Protein AF-A0A7V5P0X2-F1 (afdb_monomer_lite)

Sequence (307 aa):
MPCLRCHPSRQVEGKILKKKPETLKLEPEKLMELHYLAGVFDEYIKEEREKFKKIRAKLKRVFLKKAKCGQKVLFFPRDNIPDSCEILGSEVWRLKVGNGPLNPQHLTLFGGGEIVGAIPQGLPSFSKPLMDLQLAQKLLSAALIISLLGYMEAISIAKALAARTGQKLDANQELIGQGLANIAGSFFQSYPVSGSFSRSAVNYQAGAVSALSSVFTGLCVVATLLYFTPFLYYLPQAVLAAVVMNAVLGLLHVKEVARILKVFFPDGVICIITFLVTLYTAPHLDKGIILGVLLSIAVFFYHKMRP

pLDDT: mean 82.11, std 15.56, range [28.91, 96.25]

Secondary structure (DSSP, 8-state):
---TT----------------------HHHHHHHHHHHHHHHHHHHHHHHHHHHHHHHHHT-EEEEEEETTEEEEEETT---TTSEE--SPPEEE---SSPP-TT---EEESS-B--PPPPSPPPP------HHHHHHHHHHHHHHHHHHHHHHHHHHHHHHHHH-----HHHHHHHHHHHHHHHHTTTPPP----HHHHHHHHHTT--STHHHHHHHHHHHHIIIIIGGGGTT-BHHHHHHHHHHHHHTT--HHHHHHHHHH-HHHHHHHHHHHHHHHHTTT-HHHHHHHHHHHHHHHHHHHHH--

InterPro domains:
  IPR001902 SLC26A/SulP transporter [PTHR11814] (113-307)
  IPR011547 SLC26A/SulP transporter domain [PF00916] (114-274)

Radius of gyration: 28.0 Å; chains: 1; bounding box: 64×66×81 Å

Organism: NCBI:txid501497

Structure (mmCIF, N/CA/C/O backbone):
data_AF-A0A7V5P0X2-F1
#
_entry.id   AF-A0A7V5P0X2-F1
#
loop_
_atom_site.group_PDB
_atom_site.id
_atom_site.type_symbol
_atom_site.label_atom_id
_atom_site.label_alt_id
_atom_site.label_comp_id
_atom_site.label_asym_id
_atom_site.label_entity_id
_atom_site.label_seq_id
_atom_site.pdbx_PDB_ins_code
_atom_site.Cartn_x
_atom_site.Cartn_y
_atom_site.Cartn_z
_atom_site.occupancy
_atom_site.B_iso_or_equiv
_atom_site.auth_seq_id
_atom_site.auth_comp_id
_atom_site.auth_asym_id
_atom_site.auth_atom_id
_atom_site.pdbx_PDB_model_num
ATOM 1 N N . MET A 1 1 ? 18.163 -27.882 -34.506 1.00 38.25 1 MET A N 1
ATOM 2 C CA . MET A 1 1 ? 19.232 -27.167 -33.774 1.00 38.25 1 MET A CA 1
ATOM 3 C C . MET A 1 1 ? 18.866 -27.138 -32.293 1.00 38.25 1 MET A C 1
ATOM 5 O O . MET A 1 1 ? 17.908 -26.455 -31.952 1.00 38.25 1 MET A O 1
ATOM 9 N N . PRO A 1 2 ? 19.516 -27.950 -31.442 1.00 33.22 2 PRO A N 1
ATOM 10 C CA . PRO A 1 2 ? 19.158 -28.093 -30.034 1.00 33.22 2 PRO A CA 1
ATOM 11 C C . PRO A 1 2 ? 19.873 -27.072 -29.133 1.00 33.22 2 PRO A C 1
ATOM 13 O O . PRO A 1 2 ? 20.980 -26.616 -29.414 1.00 33.22 2 PRO A O 1
ATOM 16 N N . CYS A 1 3 ? 19.196 -26.721 -28.041 1.00 31.31 3 CYS A N 1
ATOM 17 C CA . CYS A 1 3 ? 19.574 -25.716 -27.054 1.00 31.31 3 CYS A CA 1
ATOM 18 C C . CYS A 1 3 ? 20.744 -26.201 -26.170 1.00 31.31 3 CYS A C 1
ATOM 20 O O . CYS A 1 3 ? 20.556 -26.960 -25.220 1.00 31.31 3 CYS A O 1
ATOM 22 N N . LEU A 1 4 ? 21.970 -25.759 -26.464 1.00 41.59 4 LEU A N 1
ATOM 23 C CA . LEU A 1 4 ? 23.149 -25.955 -25.609 1.00 41.59 4 LEU A CA 1
ATOM 24 C C . LEU A 1 4 ? 23.146 -24.940 -24.451 1.00 41.59 4 LEU A C 1
ATOM 26 O O . LEU A 1 4 ? 23.859 -23.943 -24.516 1.00 41.59 4 LEU A O 1
ATOM 30 N N . ARG A 1 5 ? 22.313 -25.178 -23.421 1.00 39.78 5 ARG A N 1
ATOM 31 C CA . ARG A 1 5 ? 22.494 -24.751 -22.002 1.00 39.78 5 ARG A CA 1
ATOM 32 C C . ARG A 1 5 ? 21.289 -25.074 -21.099 1.00 39.78 5 ARG A C 1
ATOM 34 O O . ARG A 1 5 ? 20.982 -24.338 -20.167 1.00 39.78 5 ARG A O 1
ATOM 41 N N . CYS A 1 6 ? 20.640 -26.216 -21.308 1.00 33.91 6 CYS A N 1
ATOM 42 C CA . CYS A 1 6 ? 19.828 -26.821 -20.254 1.00 33.91 6 CYS A CA 1
ATOM 43 C C . CYS A 1 6 ? 20.757 -27.622 -19.334 1.00 33.91 6 CYS A C 1
ATOM 45 O O . CYS A 1 6 ? 21.223 -28.697 -19.704 1.00 33.91 6 CYS A O 1
ATOM 47 N N . HIS A 1 7 ? 21.058 -27.094 -18.147 1.00 31.27 7 HIS A N 1
ATOM 48 C CA . HIS A 1 7 ? 21.602 -27.916 -17.067 1.00 31.27 7 HIS A CA 1
ATOM 49 C C . HIS A 1 7 ? 20.489 -28.884 -16.625 1.00 31.27 7 HIS A C 1
ATOM 51 O O . HIS A 1 7 ? 19.411 -28.411 -16.262 1.00 31.27 7 HIS A O 1
ATOM 57 N N . PRO A 1 8 ? 20.693 -30.212 -16.662 1.00 35.06 8 PRO A N 1
ATOM 58 C CA . PRO A 1 8 ? 19.678 -31.153 -16.222 1.00 35.06 8 PRO A CA 1
ATOM 59 C C . PRO A 1 8 ? 19.603 -31.099 -14.695 1.00 35.06 8 PRO A C 1
ATOM 61 O O . PRO A 1 8 ? 20.557 -31.453 -13.997 1.00 35.06 8 PRO A O 1
ATOM 64 N N . SER A 1 9 ? 18.470 -30.646 -14.163 1.00 33.38 9 SER A N 1
ATOM 65 C CA . SER A 1 9 ? 18.092 -30.881 -12.775 1.00 33.38 9 SER A CA 1
ATOM 66 C C . SER A 1 9 ? 17.976 -32.389 -12.575 1.00 33.38 9 SER A C 1
ATOM 68 O O . SER A 1 9 ? 16.995 -33.021 -12.955 1.00 33.38 9 SER A O 1
ATOM 70 N N . ARG A 1 10 ? 19.033 -32.979 -12.018 1.00 29.83 10 ARG A N 1
ATOM 71 C CA . ARG A 1 10 ? 19.093 -34.380 -11.611 1.00 29.83 10 ARG A CA 1
ATOM 72 C C . ARG A 1 10 ? 18.027 -34.589 -10.526 1.00 29.83 10 ARG A C 1
ATOM 74 O O . ARG A 1 10 ? 18.261 -34.266 -9.366 1.00 29.83 10 ARG A O 1
ATOM 81 N N . GLN A 1 11 ? 16.846 -35.082 -10.901 1.00 33.00 11 GLN A N 1
ATOM 82 C CA . GLN A 1 11 ? 15.912 -35.679 -9.949 1.00 33.00 11 GLN A CA 1
ATOM 83 C C . GLN A 1 11 ? 16.562 -36.963 -9.438 1.00 33.00 11 GLN A C 1
ATOM 85 O O . GLN A 1 11 ? 16.564 -37.992 -10.105 1.00 33.00 11 GLN A O 1
ATOM 90 N N . VAL A 1 12 ? 17.195 -36.876 -8.273 1.00 32.22 12 VAL A N 1
ATOM 91 C CA . VAL A 1 12 ? 17.583 -38.057 -7.512 1.00 32.22 12 VAL A CA 1
ATOM 92 C C . VAL A 1 12 ? 16.350 -38.445 -6.702 1.00 32.22 12 VAL A C 1
ATOM 94 O O . VAL A 1 12 ? 16.032 -37.789 -5.712 1.00 32.22 12 VAL A O 1
ATOM 97 N N . GLU A 1 13 ? 15.630 -39.480 -7.138 1.00 33.62 13 GLU A N 1
ATOM 98 C CA . GLU A 1 13 ? 14.632 -40.171 -6.315 1.00 33.62 13 GLU A CA 1
ATOM 99 C C . GLU A 1 13 ? 15.346 -40.872 -5.149 1.00 33.62 13 GLU A C 1
ATOM 101 O O . GLU A 1 13 ? 15.644 -42.065 -5.165 1.00 33.62 13 GLU A O 1
ATOM 106 N N . GLY A 1 14 ? 15.684 -40.099 -4.121 1.00 30.59 14 GLY A N 1
ATOM 107 C CA . GLY A 1 14 ? 16.133 -40.624 -2.843 1.00 30.59 14 GLY A CA 1
ATOM 108 C C . GLY A 1 14 ? 14.917 -41.015 -2.016 1.00 30.59 14 GLY A C 1
ATOM 109 O O . GLY A 1 14 ? 14.193 -40.144 -1.538 1.00 30.59 14 GLY A O 1
ATOM 110 N N . LYS A 1 15 ? 14.693 -42.322 -1.830 1.00 28.91 15 LYS A N 1
ATOM 111 C CA . LYS A 1 15 ? 13.779 -42.866 -0.813 1.00 28.91 15 LYS A CA 1
ATOM 112 C C . LYS A 1 15 ? 13.963 -42.094 0.498 1.00 28.91 15 LYS A C 1
ATOM 114 O O . LYS A 1 15 ? 15.024 -42.176 1.115 1.00 28.91 15 LYS A O 1
ATOM 119 N N . ILE A 1 16 ? 12.925 -41.382 0.940 1.00 33.31 16 ILE A N 1
ATOM 120 C CA . ILE A 1 16 ? 12.879 -40.780 2.275 1.00 33.31 16 ILE A CA 1
ATOM 121 C C . ILE A 1 16 ? 12.835 -41.939 3.272 1.00 33.31 16 ILE A C 1
ATOM 123 O O . ILE A 1 16 ? 11.777 -42.497 3.568 1.00 33.31 16 ILE A O 1
ATOM 127 N N . LEU A 1 17 ? 14.005 -42.346 3.763 1.00 31.28 17 LEU A N 1
ATOM 128 C CA . LEU A 1 17 ? 14.111 -43.189 4.941 1.00 31.28 17 LEU A CA 1
ATOM 129 C C . LEU A 1 17 ? 13.460 -42.416 6.091 1.00 31.28 17 LEU A C 1
ATOM 131 O O . LEU A 1 17 ? 14.023 -41.447 6.596 1.00 31.28 17 LEU A O 1
ATOM 135 N N . LYS A 1 18 ? 12.259 -42.847 6.493 1.00 39.16 18 LYS A N 1
ATOM 136 C CA . LYS A 1 18 ? 11.613 -42.491 7.763 1.00 39.16 18 LYS A CA 1
ATOM 137 C C . LYS A 1 18 ? 12.479 -43.001 8.924 1.00 39.16 18 LYS A C 1
ATOM 139 O O . LYS A 1 18 ? 12.122 -43.964 9.596 1.00 39.16 18 LYS A O 1
ATOM 144 N N . LYS A 1 19 ? 13.637 -42.384 9.157 1.00 34.53 19 LYS A N 1
ATOM 145 C CA . LYS A 1 19 ? 14.360 -42.495 10.422 1.00 34.53 19 LYS A CA 1
ATOM 146 C C . LYS A 1 19 ? 13.929 -41.316 11.288 1.00 34.53 19 LYS A C 1
ATOM 148 O O . LYS A 1 19 ? 14.038 -40.162 10.883 1.00 34.53 19 LYS A O 1
ATOM 153 N N . LYS A 1 20 ? 13.386 -41.647 12.462 1.00 33.28 20 LYS A N 1
ATOM 154 C CA . LYS A 1 20 ? 13.185 -40.755 13.616 1.00 33.28 20 LYS A CA 1
ATOM 155 C C . LYS A 1 20 ? 14.390 -39.801 13.706 1.00 33.28 20 LYS A C 1
ATOM 157 O O . LYS A 1 20 ? 15.501 -40.312 13.560 1.00 33.28 20 LYS A O 1
ATOM 162 N N . PRO A 1 21 ? 14.224 -38.481 13.916 1.00 40.16 21 PRO A N 1
ATOM 163 C CA . PRO A 1 21 ? 15.374 -37.602 14.061 1.00 40.16 21 PRO A CA 1
ATOM 164 C C . PRO A 1 21 ? 16.125 -38.038 15.320 1.00 40.16 21 PRO A C 1
ATOM 166 O O . PRO A 1 21 ? 15.701 -37.756 16.439 1.00 40.16 21 PRO A O 1
ATOM 169 N N . GLU A 1 22 ? 17.205 -38.800 15.136 1.00 42.12 22 GLU A N 1
ATOM 170 C CA . GLU A 1 22 ? 18.263 -38.911 16.127 1.00 42.12 22 GLU A CA 1
ATOM 171 C C . GLU A 1 22 ? 18.648 -37.475 16.442 1.00 42.12 22 GLU A C 1
ATOM 173 O O . GLU A 1 22 ? 19.065 -36.727 15.558 1.00 42.12 22 GLU A O 1
ATOM 178 N N . THR A 1 23 ? 18.402 -37.068 17.685 1.00 43.41 23 THR A N 1
ATOM 179 C CA . THR A 1 23 ? 18.905 -35.823 18.246 1.00 43.41 23 THR A CA 1
ATOM 180 C C . THR A 1 23 ? 20.371 -35.736 17.862 1.00 43.41 23 THR A C 1
ATOM 182 O O . THR A 1 23 ? 21.181 -36.507 18.384 1.00 43.41 23 THR A O 1
ATOM 185 N N . LEU A 1 24 ? 20.688 -34.874 16.895 1.00 44.66 24 LEU A N 1
ATOM 186 C CA . LEU A 1 24 ? 22.051 -34.619 16.476 1.00 44.66 24 LEU A CA 1
ATOM 187 C C . LEU A 1 24 ? 22.722 -34.034 17.721 1.00 44.66 24 LEU A C 1
ATOM 189 O O . LEU A 1 24 ? 22.528 -32.864 18.043 1.00 44.66 24 LEU A O 1
ATOM 193 N N . LYS A 1 25 ? 23.408 -34.887 18.492 1.00 45.53 25 LYS A N 1
ATOM 194 C CA . LYS A 1 25 ? 24.243 -34.499 19.629 1.00 45.53 25 LYS A CA 1
ATOM 195 C C . LYS A 1 25 ? 25.446 -33.751 19.055 1.00 45.53 25 LYS A C 1
ATOM 197 O O . LYS A 1 25 ? 26.551 -34.279 19.018 1.00 45.53 25 LYS A O 1
ATOM 202 N N . LEU A 1 26 ? 25.220 -32.558 18.507 1.00 55.50 26 LEU A N 1
ATOM 203 C CA . LEU A 1 26 ? 26.302 -31.613 18.308 1.00 55.50 26 LEU A CA 1
ATOM 204 C C . LEU A 1 26 ? 26.747 -31.194 19.701 1.00 55.50 26 LEU A C 1
ATOM 206 O O . LEU A 1 26 ? 25.937 -30.719 20.498 1.00 55.50 26 LEU A O 1
ATOM 210 N N . GLU A 1 27 ? 28.025 -31.397 19.992 1.00 67.50 27 GLU A N 1
ATOM 211 C CA . GLU A 1 27 ? 28.643 -30.797 21.164 1.00 67.50 27 GLU A CA 1
ATOM 212 C C . GLU A 1 27 ? 28.408 -29.277 21.130 1.00 67.50 27 GLU A C 1
ATOM 214 O O . GLU A 1 27 ? 28.503 -28.669 20.055 1.00 67.50 27 GLU A O 1
ATOM 219 N N . PRO A 1 28 ? 28.083 -28.650 22.274 1.00 68.62 28 PRO A N 1
ATOM 220 C CA . PRO A 1 28 ? 27.777 -27.220 22.339 1.00 68.62 28 PRO A CA 1
ATOM 221 C C . PRO A 1 28 ? 28.915 -26.347 21.787 1.00 68.62 28 PRO A C 1
ATOM 223 O O . PRO A 1 28 ? 28.654 -25.278 21.241 1.00 68.62 28 PRO A O 1
ATOM 226 N N . GLU A 1 29 ? 30.156 -26.834 21.842 1.00 72.31 29 GLU A N 1
ATOM 227 C CA . GLU A 1 29 ? 31.335 -26.192 21.254 1.00 72.31 29 GLU A CA 1
ATOM 228 C C . GLU A 1 29 ? 31.256 -26.103 19.723 1.00 72.31 29 GLU A C 1
ATOM 230 O O . GLU A 1 29 ? 31.401 -25.016 19.166 1.00 72.31 29 GLU A O 1
ATOM 235 N N . LYS A 1 30 ? 30.905 -27.198 19.032 1.00 75.69 30 LYS A N 1
ATOM 236 C CA . LYS A 1 30 ? 30.720 -27.199 17.566 1.00 75.69 30 LYS A CA 1
ATOM 237 C C . LYS A 1 30 ? 29.547 -26.331 17.130 1.00 75.69 30 LYS A C 1
ATOM 239 O O . LYS A 1 30 ? 29.573 -25.748 16.050 1.00 75.69 30 LYS A O 1
ATOM 244 N N . LEU A 1 31 ? 28.502 -26.250 17.954 1.00 75.31 31 LEU A N 1
ATOM 245 C CA . LEU A 1 31 ? 27.332 -25.422 17.667 1.00 75.31 31 LEU A CA 1
ATOM 246 C C . LEU A 1 31 ? 27.657 -23.926 17.821 1.00 75.31 31 LEU A C 1
ATOM 248 O O . LEU A 1 31 ? 27.219 -23.126 16.995 1.00 75.31 31 LEU A O 1
ATOM 252 N N . MET A 1 32 ? 28.483 -23.563 18.810 1.00 71.38 32 MET A N 1
ATOM 253 C CA . MET A 1 32 ? 29.055 -22.216 18.931 1.00 71.38 32 MET A CA 1
ATOM 254 C C . MET A 1 32 ? 30.004 -21.884 17.778 1.00 71.38 32 MET A C 1
ATOM 256 O O . MET A 1 32 ? 29.915 -20.787 17.233 1.00 71.38 32 MET A O 1
ATOM 260 N N . GLU A 1 33 ? 30.858 -22.818 17.361 1.00 84.69 33 GLU A N 1
ATOM 261 C CA . GLU A 1 33 ? 31.779 -22.623 16.235 1.00 84.69 33 GLU A CA 1
ATOM 262 C C . GLU A 1 33 ? 31.024 -22.408 14.913 1.00 84.69 33 GLU A C 1
ATOM 264 O O . GLU A 1 33 ? 31.302 -21.460 14.180 1.00 84.69 33 GLU A O 1
ATOM 269 N N . LEU A 1 34 ? 29.992 -23.214 14.639 1.00 81.25 34 LEU A N 1
ATOM 270 C CA . LEU A 1 34 ? 29.113 -23.041 13.478 1.00 81.25 34 LEU A CA 1
ATOM 271 C C . LEU A 1 34 ? 28.353 -21.711 13.516 1.00 81.25 34 LEU A C 1
ATOM 273 O O . LEU A 1 34 ? 28.217 -21.058 12.482 1.00 81.25 34 LEU A O 1
ATOM 277 N N . HIS A 1 35 ? 27.864 -21.297 14.688 1.00 79.50 35 HIS A N 1
ATOM 278 C CA . HIS A 1 35 ? 27.177 -20.015 14.843 1.00 79.50 35 HIS A CA 1
ATOM 279 C C . HIS A 1 35 ? 28.130 -18.830 14.640 1.00 79.50 35 HIS A C 1
ATOM 281 O O . HIS A 1 35 ? 27.780 -17.868 13.958 1.00 79.50 35 HIS A O 1
ATOM 287 N N . TYR A 1 36 ? 29.350 -18.926 15.171 1.00 85.81 36 TYR A N 1
ATOM 288 C CA . TYR A 1 36 ? 30.405 -17.943 14.955 1.00 85.81 36 TYR A CA 1
ATOM 289 C C . TYR A 1 36 ? 30.761 -17.831 13.469 1.00 85.81 36 TYR A C 1
ATOM 291 O O . TYR A 1 36 ? 30.740 -16.733 12.916 1.00 85.81 36 TYR A O 1
ATOM 299 N N . LEU A 1 37 ? 31.001 -18.960 12.795 1.00 88.31 37 LEU A N 1
ATOM 300 C CA . LEU A 1 37 ? 31.283 -18.990 11.360 1.00 88.31 37 LEU A CA 1
ATOM 301 C C . LEU A 1 37 ? 30.130 -18.398 10.544 1.00 88.31 37 LEU A C 1
ATOM 303 O O . LEU A 1 37 ? 30.379 -17.595 9.648 1.00 88.31 37 LEU A O 1
ATOM 307 N N . ALA A 1 38 ? 28.877 -18.729 10.872 1.00 83.38 38 ALA A N 1
ATOM 308 C CA . ALA A 1 38 ? 27.708 -18.138 10.222 1.00 83.38 38 ALA A CA 1
ATOM 309 C C . ALA A 1 38 ? 27.672 -16.608 10.386 1.00 83.38 38 ALA A C 1
ATOM 311 O O . ALA A 1 38 ? 27.483 -15.901 9.399 1.00 83.38 38 ALA A O 1
ATOM 312 N N . GLY A 1 39 ? 27.940 -16.095 11.591 1.00 82.62 39 GLY A N 1
ATOM 313 C CA . GLY A 1 39 ? 28.022 -14.655 11.850 1.00 82.62 39 GLY A CA 1
ATOM 314 C C . GLY A 1 39 ? 29.153 -13.963 11.080 1.00 82.62 39 GLY A C 1
ATOM 315 O O . GLY A 1 39 ? 28.954 -12.881 10.527 1.00 82.62 39 GLY A O 1
ATOM 316 N N . VAL A 1 40 ? 30.323 -14.603 10.975 1.00 88.31 40 VAL A N 1
ATOM 317 C CA . VAL A 1 40 ? 31.448 -14.101 10.166 1.00 88.31 40 VAL A CA 1
ATOM 318 C C . VAL A 1 40 ? 31.072 -14.054 8.682 1.00 88.31 40 VAL A C 1
ATOM 320 O O . VAL A 1 40 ? 31.334 -13.052 8.013 1.00 88.31 40 VAL A O 1
ATOM 323 N N . PHE A 1 41 ? 30.423 -15.100 8.160 1.00 84.00 41 PHE A N 1
ATOM 324 C CA . PHE A 1 41 ? 29.950 -15.117 6.775 1.00 84.00 41 PHE A CA 1
ATOM 325 C C . PHE A 1 41 ? 28.877 -14.058 6.513 1.00 84.00 41 PHE A C 1
ATOM 327 O O . PHE A 1 41 ? 28.923 -13.413 5.466 1.00 84.00 41 PHE A O 1
ATOM 334 N N . ASP A 1 42 ? 27.951 -13.833 7.445 1.00 82.75 42 ASP A N 1
ATOM 335 C CA . ASP A 1 42 ? 26.932 -12.788 7.320 1.00 82.75 42 ASP A CA 1
ATOM 336 C C . ASP A 1 42 ? 27.560 -11.391 7.225 1.00 82.75 42 ASP A C 1
ATOM 338 O O . ASP A 1 42 ? 27.166 -10.594 6.363 1.00 82.75 42 ASP A O 1
ATOM 342 N N . GLU A 1 43 ? 28.580 -11.099 8.038 1.00 85.56 43 GLU A N 1
ATOM 343 C CA . GLU A 1 43 ? 29.277 -9.811 7.971 1.00 85.56 43 GLU A CA 1
ATOM 344 C C . GLU A 1 43 ? 30.088 -9.676 6.670 1.00 85.56 43 GLU A C 1
ATOM 346 O O . GLU A 1 43 ? 30.052 -8.624 6.029 1.00 85.56 43 GLU A O 1
ATOM 351 N N . TYR A 1 44 ? 30.716 -10.758 6.194 1.00 88.50 44 TYR A N 1
ATOM 352 C CA . TYR A 1 44 ? 31.412 -10.770 4.901 1.00 88.50 44 TYR A CA 1
ATOM 353 C C . TYR A 1 44 ? 30.449 -10.535 3.723 1.00 88.50 44 TYR A C 1
ATOM 355 O O . TYR A 1 44 ? 30.718 -9.734 2.825 1.00 88.50 44 TYR A O 1
ATOM 363 N N . ILE A 1 45 ? 29.273 -11.177 3.742 1.00 83.56 45 ILE A N 1
ATOM 364 C CA . ILE A 1 45 ? 28.210 -10.973 2.745 1.00 83.56 45 ILE A CA 1
ATOM 365 C C . ILE A 1 45 ? 27.728 -9.522 2.768 1.00 83.56 45 ILE A C 1
ATOM 367 O O . ILE A 1 45 ? 27.469 -8.933 1.714 1.00 83.56 45 ILE A O 1
ATOM 371 N N . LYS A 1 46 ? 27.577 -8.934 3.953 1.00 82.25 46 LYS A N 1
ATOM 372 C CA . LYS A 1 46 ? 27.153 -7.543 4.126 1.00 82.25 46 LYS A CA 1
ATOM 373 C C . LY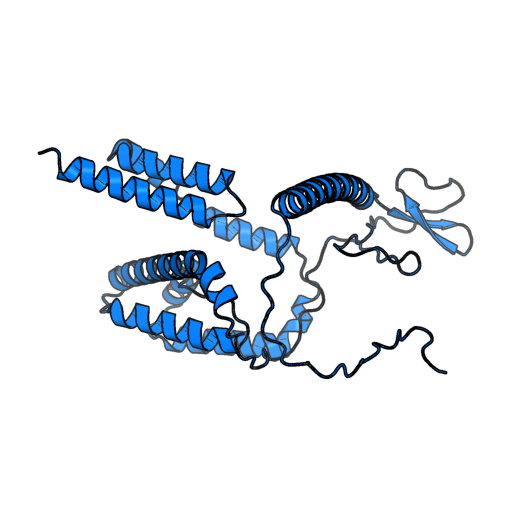S A 1 46 ? 28.197 -6.568 3.579 1.00 82.25 46 LYS A C 1
ATOM 375 O O . LYS A 1 46 ? 27.820 -5.640 2.860 1.00 82.25 46 LYS A O 1
ATOM 380 N N . GLU A 1 47 ? 29.482 -6.809 3.827 1.00 87.75 47 GLU A N 1
ATOM 381 C CA . GLU A 1 47 ? 30.578 -6.006 3.277 1.00 87.75 47 GLU A CA 1
ATOM 382 C C . GLU A 1 47 ? 30.628 -6.081 1.742 1.00 87.75 47 GLU A C 1
ATOM 384 O O . GLU A 1 47 ? 30.647 -5.050 1.059 1.00 87.75 47 GLU A O 1
ATOM 389 N N . GLU A 1 48 ? 30.565 -7.288 1.175 1.00 82.25 48 GLU A N 1
ATOM 390 C CA . GLU A 1 48 ? 30.534 -7.487 -0.277 1.00 82.25 48 GLU A CA 1
ATOM 391 C C . GLU A 1 48 ? 29.284 -6.866 -0.915 1.00 82.25 48 GLU A C 1
ATOM 393 O O . GLU A 1 48 ? 29.365 -6.230 -1.969 1.00 82.25 48 GLU A O 1
ATOM 398 N N . ARG A 1 49 ? 28.122 -6.936 -0.251 1.00 79.50 49 ARG A N 1
ATOM 399 C CA . ARG A 1 49 ? 26.908 -6.231 -0.697 1.00 79.50 49 ARG A CA 1
ATOM 400 C C . ARG A 1 49 ? 27.109 -4.719 -0.742 1.00 79.50 49 ARG A C 1
ATOM 402 O O . ARG A 1 49 ? 26.630 -4.087 -1.685 1.00 79.50 49 ARG A O 1
ATOM 409 N N . GLU A 1 50 ? 27.803 -4.127 0.226 1.00 82.62 50 GLU A N 1
ATOM 410 C CA . GLU A 1 50 ? 28.108 -2.692 0.223 1.00 82.62 50 GLU A CA 1
ATOM 411 C C . GLU A 1 50 ? 29.085 -2.309 -0.896 1.00 82.62 50 GLU A C 1
ATOM 413 O O . GLU A 1 50 ? 28.846 -1.337 -1.624 1.00 82.62 50 GLU A O 1
ATOM 418 N N . LYS A 1 51 ? 30.144 -3.097 -1.122 1.00 84.00 51 LYS A N 1
ATOM 419 C CA . LYS A 1 51 ? 31.045 -2.909 -2.276 1.00 84.00 51 LYS A CA 1
ATOM 420 C C . LYS A 1 51 ? 30.277 -2.999 -3.591 1.00 84.00 51 LYS A C 1
ATOM 422 O O . LYS A 1 51 ? 30.402 -2.126 -4.454 1.00 84.00 51 LYS A O 1
ATOM 427 N N . PHE A 1 52 ? 29.413 -3.997 -3.717 1.00 76.94 52 PHE A N 1
ATOM 428 C CA . PHE A 1 52 ? 28.578 -4.198 -4.889 1.00 76.94 52 PHE A CA 1
ATOM 429 C C . PHE A 1 52 ? 27.591 -3.043 -5.114 1.00 76.94 52 PHE A C 1
ATOM 431 O O . PHE A 1 52 ? 27.448 -2.572 -6.246 1.00 76.94 52 PHE A O 1
ATOM 438 N N . LYS A 1 53 ? 26.968 -2.509 -4.052 1.00 79.25 53 LYS A N 1
ATOM 439 C CA . LYS A 1 53 ? 26.146 -1.287 -4.119 1.00 79.25 53 LYS A CA 1
ATOM 440 C C . LYS A 1 53 ? 26.955 -0.095 -4.625 1.00 79.25 53 LYS A C 1
ATOM 442 O O . LYS A 1 53 ? 26.483 0.611 -5.516 1.00 79.25 53 LYS A O 1
ATOM 447 N N . LYS A 1 54 ? 28.174 0.116 -4.113 1.00 83.25 54 LYS A N 1
ATOM 448 C CA . LYS A 1 54 ? 29.063 1.208 -4.552 1.00 83.25 54 LYS A CA 1
ATOM 449 C C . LYS A 1 54 ? 29.435 1.081 -6.031 1.00 83.25 54 LYS A C 1
ATOM 451 O O . LYS A 1 54 ? 29.324 2.059 -6.771 1.00 83.25 54 LYS A O 1
ATOM 456 N N . ILE A 1 55 ? 29.828 -0.110 -6.486 1.00 81.19 55 ILE A N 1
ATOM 457 C CA . ILE A 1 55 ? 30.167 -0.369 -7.897 1.00 81.19 55 ILE A CA 1
ATOM 458 C C . ILE A 1 55 ? 28.943 -0.154 -8.795 1.00 81.19 55 ILE A C 1
ATOM 460 O O . ILE A 1 55 ? 29.029 0.538 -9.810 1.00 81.19 55 ILE A O 1
ATOM 464 N N . ARG A 1 56 ? 27.770 -0.659 -8.397 1.00 77.94 56 ARG A N 1
ATOM 465 C CA . ARG A 1 56 ? 26.515 -0.417 -9.123 1.00 77.94 56 ARG A CA 1
ATOM 466 C C . ARG A 1 56 ? 26.144 1.059 -9.183 1.00 77.94 56 ARG A C 1
ATOM 468 O O . ARG A 1 56 ? 25.695 1.522 -10.228 1.00 77.94 56 ARG A O 1
ATOM 475 N N . ALA A 1 57 ? 26.342 1.806 -8.100 1.00 78.31 57 ALA A N 1
ATOM 476 C CA . ALA A 1 57 ? 26.097 3.244 -8.079 1.00 78.31 57 ALA A CA 1
ATOM 477 C C . ALA A 1 57 ? 27.009 3.987 -9.067 1.00 78.31 57 ALA A C 1
ATOM 479 O O . ALA A 1 57 ? 26.543 4.906 -9.736 1.00 78.31 57 ALA A O 1
ATOM 480 N N . LYS A 1 58 ? 28.272 3.558 -9.213 1.00 81.88 58 LYS A N 1
ATOM 481 C CA . LYS A 1 58 ? 29.180 4.078 -10.248 1.00 81.88 58 LYS A CA 1
ATOM 482 C C . LYS A 1 58 ? 28.678 3.747 -11.656 1.00 81.88 58 LYS A C 1
ATOM 484 O O . LYS A 1 58 ? 28.553 4.655 -12.468 1.00 81.88 58 LYS A O 1
ATOM 489 N N . LEU A 1 59 ? 28.306 2.492 -11.921 1.00 77.44 59 LEU A N 1
ATOM 490 C CA . LEU A 1 59 ? 27.766 2.057 -13.220 1.00 77.44 59 LEU A CA 1
ATOM 491 C C . LEU A 1 59 ? 26.505 2.835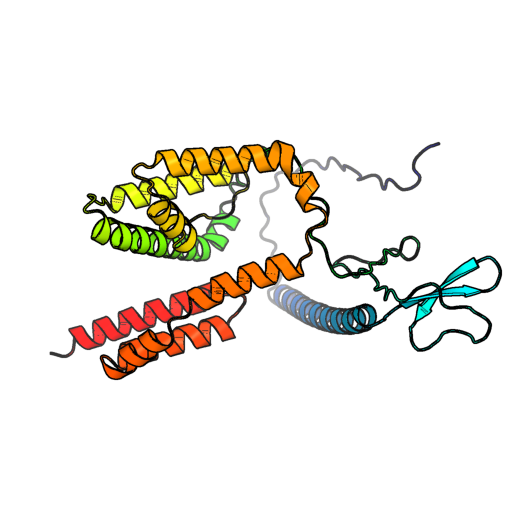 -13.630 1.00 77.44 59 LEU A C 1
ATOM 493 O O . LEU A 1 59 ? 26.383 3.241 -14.781 1.00 77.44 59 LEU A O 1
ATOM 497 N N . LYS A 1 60 ? 25.591 3.104 -12.688 1.00 74.81 60 LYS A N 1
ATOM 498 C CA . LYS A 1 60 ? 24.368 3.887 -12.946 1.00 74.81 60 LYS A CA 1
ATOM 499 C C . LYS A 1 60 ? 24.633 5.354 -13.306 1.00 74.81 60 LYS A C 1
ATOM 501 O O . LYS A 1 60 ? 23.754 5.998 -13.873 1.00 74.81 60 LYS A O 1
ATOM 506 N N . ARG A 1 61 ? 25.808 5.889 -12.960 1.00 75.38 61 ARG A N 1
ATOM 507 C CA . ARG A 1 61 ? 26.207 7.278 -13.246 1.00 75.38 61 ARG A CA 1
ATOM 508 C C . ARG A 1 61 ? 26.946 7.432 -14.576 1.00 75.38 61 ARG A C 1
ATOM 510 O O . ARG A 1 61 ? 27.237 8.560 -14.958 1.00 75.38 61 ARG A O 1
ATOM 517 N N . VAL A 1 62 ? 27.238 6.340 -15.285 1.00 79.44 62 VAL A N 1
ATOM 518 C CA . VAL A 1 62 ? 27.868 6.413 -16.608 1.00 79.44 62 VAL A CA 1
ATOM 519 C C . VAL A 1 62 ? 26.820 6.825 -17.637 1.00 79.44 62 VAL A C 1
ATOM 521 O O . VAL A 1 62 ? 25.884 6.080 -17.934 1.00 79.44 62 VAL A O 1
ATOM 524 N N . PHE A 1 63 ? 26.988 8.027 -18.179 1.00 79.88 63 PHE A N 1
ATOM 525 C CA . PHE A 1 63 ? 26.191 8.538 -19.287 1.00 79.88 63 PHE A CA 1
ATOM 526 C C . PHE A 1 63 ? 26.888 8.215 -20.601 1.00 79.88 63 PHE A C 1
ATOM 528 O O . PHE A 1 63 ? 28.065 8.531 -20.774 1.00 79.88 63 PHE A O 1
ATOM 535 N N . LEU A 1 64 ? 26.156 7.601 -21.521 1.00 81.62 64 LEU A N 1
ATOM 536 C CA . LEU A 1 64 ? 26.646 7.210 -22.831 1.00 81.62 64 LEU A CA 1
ATOM 537 C C . LEU A 1 64 ? 26.051 8.124 -23.903 1.00 81.62 64 LEU A C 1
ATOM 539 O O . LEU A 1 64 ? 24.868 8.471 -23.856 1.00 81.62 64 LEU A O 1
ATOM 543 N N . LYS A 1 65 ? 26.868 8.489 -24.888 1.00 79.75 65 LYS A N 1
ATOM 544 C CA . LYS A 1 65 ? 26.429 9.114 -26.134 1.00 79.75 65 LYS A CA 1
ATOM 545 C C . LYS A 1 65 ? 26.644 8.151 -27.290 1.00 79.75 65 LYS A C 1
ATOM 547 O O . LYS A 1 65 ? 27.594 7.369 -27.300 1.00 79.75 65 LYS A O 1
ATOM 552 N N . LYS A 1 66 ? 25.742 8.216 -28.261 1.00 82.31 66 LYS A N 1
ATOM 553 C CA . LYS A 1 66 ? 25.853 7.480 -29.515 1.00 82.31 66 LYS A CA 1
ATOM 554 C C . LYS A 1 66 ? 26.774 8.269 -30.444 1.00 82.31 66 LYS A C 1
ATOM 556 O O . LYS A 1 66 ? 26.529 9.448 -30.678 1.00 82.31 66 LYS A O 1
ATOM 561 N N . ALA A 1 67 ? 27.819 7.639 -30.961 1.00 82.06 67 ALA A N 1
ATOM 562 C CA . ALA A 1 67 ? 28.708 8.244 -31.946 1.00 82.06 67 ALA A CA 1
ATOM 563 C C . ALA A 1 67 ? 28.935 7.280 -33.114 1.00 82.06 67 ALA A C 1
ATOM 565 O O . ALA A 1 67 ? 28.924 6.056 -32.951 1.00 82.06 67 ALA A O 1
ATOM 566 N N . LYS A 1 68 ? 29.113 7.831 -34.310 1.00 82.75 68 LYS A N 1
ATOM 567 C CA . LYS A 1 68 ? 29.451 7.087 -35.518 1.00 82.75 68 LYS A CA 1
ATOM 568 C C . LYS A 1 68 ? 30.931 7.271 -35.802 1.00 82.75 68 LYS A C 1
ATOM 570 O O . LYS A 1 68 ? 31.381 8.377 -36.077 1.00 82.75 68 LYS A O 1
ATOM 575 N N . CYS A 1 69 ? 31.668 6.169 -35.749 1.00 82.00 69 CYS A N 1
ATOM 576 C CA . CYS A 1 69 ? 33.073 6.115 -36.131 1.00 82.00 69 CYS A CA 1
ATOM 577 C C . CYS A 1 69 ? 33.153 5.316 -37.439 1.00 82.00 69 CYS A C 1
ATOM 579 O O . CYS A 1 69 ? 32.982 4.090 -37.445 1.00 82.00 69 CYS A O 1
ATOM 581 N N . GLY A 1 70 ? 33.327 6.002 -38.571 1.00 82.00 70 GLY A N 1
ATOM 582 C CA . GLY A 1 70 ? 33.280 5.375 -39.897 1.00 82.00 70 GLY A CA 1
ATOM 583 C C . GLY A 1 70 ? 31.907 4.759 -40.211 1.00 82.00 70 GLY A C 1
ATOM 584 O O . GLY A 1 70 ? 30.899 5.462 -40.258 1.00 82.00 70 GLY A O 1
ATOM 585 N N . GLN A 1 71 ? 31.849 3.439 -40.431 1.00 75.19 71 GLN A N 1
ATOM 586 C CA . GLN A 1 71 ? 30.599 2.713 -40.725 1.00 75.19 71 GLN A CA 1
ATOM 587 C C . GLN A 1 71 ? 29.904 2.117 -39.487 1.00 75.19 71 GLN A C 1
ATOM 589 O O . GLN A 1 71 ? 28.774 1.643 -39.598 1.00 75.19 71 GLN A O 1
ATOM 594 N N . LYS A 1 72 ? 30.540 2.130 -38.306 1.00 77.00 72 LYS A N 1
ATOM 595 C CA . LYS A 1 72 ? 29.982 1.524 -37.086 1.00 77.00 72 LYS A CA 1
ATOM 596 C C . LYS A 1 72 ? 29.445 2.589 -36.136 1.00 77.00 72 LYS A C 1
ATOM 598 O O . LYS A 1 72 ? 30.051 3.637 -35.929 1.00 77.00 72 LYS A O 1
ATOM 603 N N . VAL A 1 73 ? 28.301 2.283 -35.535 1.00 78.75 73 VAL A N 1
ATOM 604 C CA . VAL A 1 73 ? 27.665 3.096 -34.499 1.00 78.75 73 VAL A CA 1
ATOM 605 C C . VAL A 1 73 ? 28.003 2.480 -33.149 1.00 78.75 73 VAL A C 1
ATOM 607 O O . VAL A 1 73 ? 27.657 1.328 -32.892 1.00 78.75 73 VAL A O 1
ATOM 610 N N . LEU A 1 74 ? 28.693 3.236 -32.302 1.00 80.94 74 LEU A N 1
ATOM 611 C CA . LEU A 1 74 ? 29.170 2.790 -30.996 1.00 80.94 74 LEU A CA 1
ATOM 612 C C . LEU A 1 74 ? 28.690 3.749 -29.900 1.00 80.94 74 LEU A C 1
ATOM 614 O O . LEU A 1 74 ? 28.367 4.911 -30.155 1.00 80.94 74 LEU A O 1
ATOM 618 N N . PHE A 1 75 ? 28.621 3.244 -28.670 1.00 79.50 75 PHE A N 1
ATOM 619 C CA . PHE A 1 75 ? 28.262 4.028 -27.491 1.00 79.50 75 PHE A CA 1
ATOM 620 C C . PHE A 1 75 ? 29.518 4.319 -26.678 1.00 79.50 75 PHE A C 1
ATOM 622 O O . PHE A 1 75 ? 30.209 3.390 -26.263 1.00 79.50 75 PHE A O 1
ATOM 629 N N . PHE A 1 76 ? 29.783 5.597 -26.425 1.00 78.62 76 PHE A N 1
ATOM 630 C CA . PHE A 1 76 ? 30.940 6.046 -25.655 1.00 78.62 76 PHE A CA 1
ATOM 631 C C . PHE A 1 76 ? 30.500 6.771 -24.383 1.00 78.62 76 PHE A C 1
ATOM 633 O O . PHE A 1 76 ? 29.469 7.453 -24.405 1.00 78.62 76 PHE A O 1
ATOM 640 N N . PRO A 1 77 ? 31.257 6.659 -23.274 1.00 79.19 77 PRO A N 1
ATOM 641 C CA . PRO A 1 77 ? 31.090 7.537 -22.122 1.00 79.19 77 PRO A CA 1
ATOM 642 C C . PRO A 1 77 ? 31.159 8.997 -22.561 1.00 79.19 77 PRO A C 1
ATOM 644 O O . PRO A 1 77 ? 31.990 9.353 -23.394 1.00 79.19 77 PRO A O 1
ATOM 647 N N . ARG A 1 78 ? 30.300 9.845 -21.990 1.00 72.75 78 ARG A N 1
ATOM 648 C CA . ARG A 1 78 ? 30.199 11.273 -22.336 1.00 72.75 78 ARG A CA 1
ATOM 649 C C . ARG A 1 78 ? 31.551 12.000 -22.325 1.00 72.75 78 ARG A C 1
ATOM 651 O O . ARG A 1 78 ? 31.726 12.912 -23.123 1.00 72.75 78 ARG A O 1
ATOM 658 N N . ASP A 1 79 ? 32.460 11.575 -21.453 1.00 74.75 79 ASP A N 1
ATOM 659 C CA . ASP A 1 79 ? 33.755 12.217 -21.213 1.00 74.75 79 ASP A CA 1
ATOM 660 C C . ASP A 1 79 ? 34.899 11.633 -22.065 1.00 74.75 79 ASP A C 1
ATOM 662 O O . ASP A 1 79 ? 36.027 12.103 -21.973 1.00 74.75 79 ASP A O 1
ATOM 666 N N . ASN A 1 80 ? 34.644 10.592 -22.868 1.00 79.88 80 ASN A N 1
ATOM 667 C CA . ASN A 1 80 ? 35.682 9.888 -23.628 1.00 79.88 80 ASN A CA 1
ATOM 668 C C . ASN A 1 80 ? 35.172 9.478 -25.019 1.00 79.88 80 ASN A C 1
ATOM 670 O O . ASN A 1 80 ? 34.972 8.295 -25.308 1.00 79.88 80 ASN A O 1
ATOM 674 N N . ILE A 1 81 ? 34.899 10.483 -25.853 1.00 77.44 81 ILE A N 1
ATOM 675 C CA . ILE A 1 81 ? 34.510 10.309 -27.255 1.00 77.44 81 ILE A CA 1
ATOM 676 C C . ILE A 1 81 ? 35.741 10.642 -28.109 1.00 77.44 81 ILE A C 1
ATOM 678 O O . ILE A 1 81 ? 36.255 11.749 -27.977 1.00 77.44 81 ILE A O 1
ATOM 682 N N . PRO A 1 82 ? 36.230 9.723 -28.959 1.00 80.62 82 PRO A N 1
ATOM 683 C CA . PRO A 1 82 ? 37.351 10.010 -29.850 1.00 80.62 82 PRO A CA 1
ATOM 684 C C . PRO A 1 82 ? 37.003 11.112 -30.860 1.00 80.62 82 PRO A C 1
ATOM 686 O O . PRO A 1 82 ? 35.914 11.086 -31.434 1.00 80.62 82 PRO A O 1
ATOM 689 N N . ASP A 1 83 ? 37.953 12.003 -31.157 1.00 77.56 83 ASP A N 1
ATOM 690 C CA . ASP A 1 83 ? 37.778 13.101 -32.129 1.00 77.56 83 ASP A CA 1
ATOM 691 C C . ASP A 1 83 ? 37.467 12.613 -33.559 1.00 77.56 83 ASP A C 1
ATOM 693 O O . ASP A 1 83 ? 36.963 13.361 -34.392 1.00 77.56 83 ASP A O 1
ATOM 697 N N . SER A 1 84 ? 37.727 11.334 -33.854 1.00 79.00 84 SER A N 1
ATOM 698 C CA . SER A 1 84 ? 37.433 10.687 -35.139 1.00 79.00 84 SER A CA 1
ATOM 699 C C . SER A 1 84 ? 35.968 10.265 -35.323 1.00 79.00 84 SER A C 1
ATOM 701 O O . SER A 1 84 ? 35.625 9.675 -36.352 1.00 79.00 84 SER A O 1
ATOM 703 N N . CYS A 1 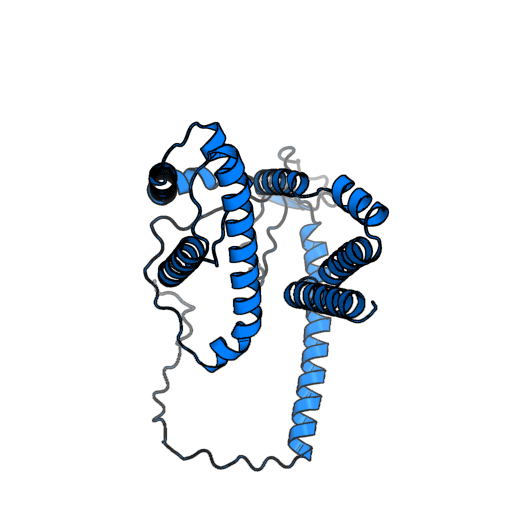85 ? 35.102 10.522 -34.338 1.00 79.19 85 CYS A N 1
ATOM 704 C CA . CYS A 1 85 ? 33.724 10.045 -34.315 1.00 79.19 85 CYS A CA 1
ATOM 705 C C . CYS A 1 85 ? 32.714 11.196 -34.250 1.00 79.19 85 CYS A C 1
ATOM 707 O O . CYS A 1 85 ? 32.795 12.070 -33.391 1.00 79.19 85 CYS A O 1
ATOM 709 N N . GLU A 1 86 ? 31.695 11.151 -35.108 1.00 81.25 86 GLU A N 1
ATOM 710 C CA . GLU A 1 86 ? 30.625 12.150 -35.132 1.00 81.25 86 GLU A CA 1
ATOM 711 C C . GLU A 1 86 ? 29.495 11.751 -34.171 1.00 81.25 86 GLU A C 1
ATOM 713 O O . GLU A 1 86 ? 29.016 10.613 -34.186 1.00 81.25 86 GLU A O 1
ATOM 718 N N . ILE A 1 87 ? 29.058 12.671 -33.309 1.00 78.38 87 ILE A N 1
ATOM 719 C CA . ILE A 1 87 ? 28.001 12.405 -32.325 1.00 78.38 87 ILE A CA 1
ATOM 720 C C . ILE A 1 87 ? 26.646 12.314 -33.038 1.00 78.38 87 ILE A C 1
ATOM 722 O O . ILE A 1 87 ? 26.222 13.251 -33.708 1.00 78.38 87 ILE A O 1
ATOM 726 N N . LEU A 1 88 ? 25.927 11.206 -32.839 1.00 74.06 88 LEU A N 1
ATOM 727 C CA . LEU A 1 88 ? 24.583 11.012 -33.380 1.00 74.06 88 LEU A CA 1
ATOM 728 C C . LEU A 1 88 ? 23.520 11.380 -32.335 1.00 74.06 88 LEU A C 1
ATOM 730 O O . LEU A 1 88 ? 23.247 10.605 -31.416 1.00 74.06 88 LEU A O 1
ATOM 734 N N . GLY A 1 89 ? 22.871 12.529 -32.532 1.00 74.88 89 GLY A N 1
ATOM 735 C CA . GLY A 1 89 ? 21.737 12.987 -31.724 1.00 74.88 89 GLY A CA 1
ATOM 736 C C . GLY A 1 89 ? 22.114 13.605 -30.371 1.00 74.88 89 GLY A C 1
ATOM 737 O O . GLY A 1 89 ? 23.264 13.585 -29.934 1.00 74.88 89 GLY A O 1
ATOM 738 N N . SER A 1 90 ? 21.117 14.185 -29.699 1.00 74.62 90 SER A N 1
ATOM 739 C CA . SER A 1 90 ? 21.260 14.830 -28.382 1.00 74.62 90 SER A CA 1
ATOM 740 C C . SER A 1 90 ? 20.918 13.910 -27.202 1.00 74.62 90 SER A C 1
ATOM 742 O O . SER A 1 90 ? 21.094 14.293 -26.044 1.00 74.62 90 SER A O 1
ATOM 744 N N . GLU A 1 91 ? 20.434 12.697 -27.478 1.00 75.19 91 GLU A N 1
ATOM 745 C CA . GLU A 1 91 ? 19.936 11.766 -26.469 1.00 75.19 91 GLU A CA 1
ATOM 746 C C . GLU A 1 91 ? 21.058 11.220 -25.581 1.00 75.19 91 GLU A C 1
ATOM 748 O O . GLU A 1 91 ? 22.102 10.756 -26.049 1.00 75.19 91 GLU A O 1
ATOM 753 N N . VAL A 1 92 ? 20.816 11.234 -24.270 1.00 78.88 92 VAL A N 1
ATOM 754 C CA . VAL A 1 92 ? 21.723 10.655 -23.279 1.00 78.88 92 VAL A CA 1
ATOM 755 C C . VAL A 1 92 ? 21.232 9.262 -22.913 1.00 78.88 92 VAL A C 1
ATOM 757 O O . VAL A 1 92 ? 20.134 9.096 -22.377 1.00 78.88 92 VAL A O 1
ATOM 760 N N . TRP A 1 93 ? 22.081 8.272 -23.154 1.00 78.81 93 TRP A N 1
ATOM 761 C CA . TRP A 1 93 ? 21.803 6.870 -22.887 1.00 78.81 93 TRP A CA 1
ATOM 762 C C . TRP A 1 93 ? 22.401 6.452 -21.546 1.00 78.81 93 TRP A C 1
ATOM 764 O O . TRP A 1 93 ? 23.452 6.938 -21.126 1.00 78.81 93 TRP A O 1
ATOM 774 N N . ARG A 1 94 ? 21.724 5.542 -20.849 1.00 79.88 94 ARG A N 1
ATOM 775 C CA . ARG A 1 94 ? 22.171 4.970 -19.575 1.00 79.88 94 ARG A CA 1
ATOM 776 C C . ARG A 1 94 ? 22.118 3.454 -19.642 1.00 79.88 94 ARG A C 1
ATOM 778 O O . ARG A 1 94 ? 21.263 2.884 -20.319 1.00 79.88 94 ARG A O 1
ATOM 785 N N . LEU A 1 95 ? 23.010 2.799 -18.909 1.00 79.19 95 LEU A N 1
ATOM 786 C CA . LEU A 1 95 ? 22.974 1.351 -18.754 1.00 79.19 95 LEU A CA 1
ATOM 787 C C . LEU A 1 95 ? 21.857 0.955 -17.781 1.00 79.19 95 LEU A C 1
ATOM 789 O O . LEU A 1 95 ? 21.813 1.445 -16.650 1.00 79.19 95 LEU A O 1
ATOM 793 N N . LYS A 1 96 ? 20.972 0.035 -18.184 1.00 74.56 96 LYS A N 1
ATOM 794 C CA . LYS A 1 96 ? 19.977 -0.543 -17.272 1.00 74.56 96 LYS A CA 1
ATOM 795 C C . LYS A 1 96 ? 20.670 -1.523 -16.329 1.00 74.56 96 LYS A C 1
ATOM 797 O O . LYS A 1 96 ? 21.010 -2.640 -16.708 1.00 74.56 96 LYS A O 1
ATOM 802 N N . VAL A 1 97 ? 20.871 -1.095 -15.086 1.00 74.25 97 VAL A N 1
ATOM 803 C CA . VAL A 1 97 ? 21.491 -1.907 -14.031 1.00 74.25 97 VAL A CA 1
ATOM 804 C C . VAL A 1 97 ? 20.409 -2.383 -13.064 1.00 74.25 97 VAL A C 1
ATOM 806 O O . VAL A 1 97 ? 20.008 -1.647 -12.159 1.00 74.25 97 VAL A O 1
ATOM 809 N N . GLY A 1 98 ? 19.926 -3.609 -13.279 1.00 68.44 98 GLY A N 1
ATOM 810 C CA . GLY A 1 98 ? 18.975 -4.282 -12.391 1.00 68.44 98 GLY A CA 1
ATOM 811 C C . GLY A 1 98 ? 19.626 -4.895 -11.144 1.00 68.44 98 GLY A C 1
ATOM 812 O O . GLY A 1 98 ? 20.818 -4.718 -10.883 1.00 68.44 98 GLY A O 1
ATOM 813 N N . ASN A 1 99 ? 18.837 -5.660 -10.380 1.00 65.94 99 ASN A N 1
ATOM 814 C CA . ASN A 1 99 ? 19.311 -6.350 -9.175 1.00 65.94 99 ASN A CA 1
ATOM 815 C C . ASN A 1 99 ? 20.062 -7.665 -9.454 1.00 65.94 99 ASN A C 1
ATOM 817 O O . ASN A 1 99 ? 20.758 -8.147 -8.560 1.00 65.94 99 ASN A O 1
ATOM 821 N N . GLY A 1 100 ? 20.001 -8.197 -10.679 1.00 68.06 100 GLY A N 1
ATOM 822 C CA . GLY A 1 100 ? 20.732 -9.395 -11.113 1.00 68.06 100 GLY A CA 1
ATOM 823 C C . GLY A 1 100 ? 22.127 -9.118 -11.704 1.00 68.06 100 GLY A C 1
ATOM 824 O O . GLY A 1 100 ? 22.511 -7.953 -11.867 1.00 68.06 100 GLY A O 1
ATOM 825 N N . PRO A 1 101 ? 22.906 -10.174 -12.005 1.00 68.50 101 PRO A N 1
ATOM 826 C CA . PRO A 1 101 ? 24.165 -10.052 -12.737 1.00 68.50 101 PRO A CA 1
ATOM 827 C C . PRO A 1 101 ? 23.916 -9.518 -14.154 1.00 68.50 101 PRO A C 1
ATOM 829 O O . PRO A 1 101 ? 22.922 -9.857 -14.796 1.00 68.50 101 PRO A O 1
ATOM 832 N N . LEU A 1 102 ? 24.815 -8.661 -14.637 1.00 70.19 102 LEU A N 1
ATOM 833 C CA . LEU A 1 102 ? 24.750 -8.122 -15.995 1.00 70.19 102 LEU A CA 1
ATOM 834 C C . LEU A 1 102 ? 25.266 -9.172 -16.978 1.00 70.19 102 LEU A C 1
ATOM 836 O O . LEU A 1 102 ? 26.329 -9.747 -16.757 1.00 70.19 102 LEU A O 1
ATOM 840 N N . ASN A 1 103 ? 24.537 -9.398 -18.070 1.00 74.44 103 ASN A N 1
ATOM 841 C CA . ASN A 1 103 ? 25.023 -10.245 -19.151 1.00 74.44 103 ASN A CA 1
ATOM 842 C C . ASN A 1 103 ? 25.956 -9.417 -20.061 1.00 74.44 103 ASN A C 1
ATOM 844 O O . ASN A 1 103 ? 25.469 -8.477 -20.694 1.00 74.44 103 ASN A O 1
ATOM 848 N N . PRO A 1 104 ? 27.261 -9.742 -20.168 1.00 73.62 104 PRO A N 1
ATOM 849 C CA . PRO 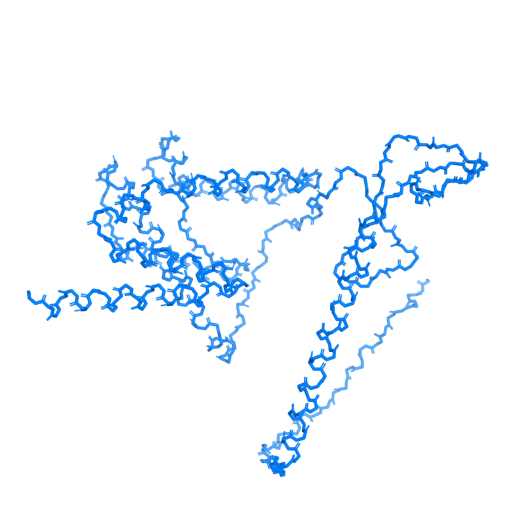A 1 104 ? 28.214 -8.958 -20.961 1.00 73.62 104 PRO A CA 1
ATOM 850 C C . PRO A 1 104 ? 27.865 -8.897 -22.453 1.00 73.62 104 PRO A C 1
ATOM 852 O O . PRO A 1 104 ? 28.268 -7.969 -23.145 1.00 73.62 104 PRO A O 1
ATOM 855 N N . GLN A 1 105 ? 27.118 -9.887 -22.948 1.00 71.06 105 GLN A N 1
ATOM 856 C CA . GLN A 1 105 ? 26.772 -10.032 -24.364 1.00 71.06 105 GLN A CA 1
ATOM 857 C C . GLN A 1 105 ? 25.500 -9.266 -24.744 1.00 71.06 105 GLN A C 1
ATOM 859 O O . GLN A 1 105 ? 25.285 -8.982 -25.918 1.00 71.06 105 GLN A O 1
ATOM 864 N N . HIS A 1 106 ? 24.653 -8.929 -23.767 1.00 73.44 106 HIS A N 1
ATOM 865 C CA . HIS A 1 106 ? 23.377 -8.263 -24.006 1.00 73.44 106 HIS A CA 1
ATOM 866 C C . HIS A 1 106 ? 23.152 -7.157 -22.970 1.00 73.44 106 HIS A C 1
ATOM 868 O O . HIS A 1 106 ? 22.423 -7.318 -21.988 1.00 73.44 106 HIS A O 1
ATOM 874 N N . LEU A 1 107 ? 23.808 -6.019 -23.193 1.00 75.56 107 LEU A N 1
ATOM 875 C CA . LEU A 1 107 ? 23.680 -4.831 -22.355 1.00 75.56 107 LEU A CA 1
ATOM 876 C C . LEU A 1 107 ? 22.505 -3.979 -22.842 1.00 75.56 107 LEU A C 1
ATOM 878 O O . LEU A 1 107 ? 22.536 -3.406 -23.926 1.00 75.56 107 LEU A O 1
ATOM 882 N N . THR A 1 108 ? 21.458 -3.883 -22.027 1.00 75.75 108 THR A N 1
ATOM 883 C CA . THR A 1 108 ? 20.296 -3.041 -22.329 1.00 75.75 108 THR A CA 1
ATOM 884 C C . THR A 1 108 ? 20.572 -1.588 -21.950 1.00 75.75 108 THR A C 1
ATOM 886 O O . THR A 1 108 ? 20.833 -1.289 -20.781 1.00 75.75 108 THR A O 1
ATOM 889 N N . LEU A 1 109 ? 20.480 -0.690 -22.930 1.00 76.88 109 LEU A N 1
ATOM 890 C CA . LEU A 1 109 ? 20.581 0.758 -22.752 1.00 76.88 109 LEU A CA 1
ATOM 891 C C . LEU A 1 109 ? 19.187 1.392 -22.787 1.00 76.88 109 LEU A C 1
ATOM 893 O O . LEU A 1 109 ? 18.300 0.895 -23.478 1.00 76.88 109 LEU A O 1
ATOM 897 N N . PHE A 1 110 ? 18.992 2.492 -22.063 1.00 75.12 110 PHE A N 1
ATOM 898 C CA . PHE A 1 110 ? 17.752 3.268 -22.101 1.00 75.12 110 PHE A CA 1
ATOM 899 C C . PHE A 1 110 ? 18.035 4.773 -22.164 1.00 75.12 110 PHE A C 1
ATOM 901 O O . PHE A 1 110 ? 18.974 5.263 -21.533 1.00 75.12 110 PHE A O 1
ATOM 908 N N . GLY A 1 111 ? 17.218 5.495 -22.930 1.00 72.62 111 GLY A N 1
ATOM 909 C CA . GLY A 1 111 ? 17.169 6.957 -22.996 1.00 72.62 111 GLY A CA 1
ATOM 910 C C . GLY A 1 111 ? 15.781 7.443 -22.567 1.00 72.62 111 GLY A C 1
ATOM 911 O O . GLY A 1 111 ? 14.800 6.735 -22.767 1.00 72.62 111 GLY A O 1
ATOM 912 N N . GLY A 1 112 ? 15.690 8.614 -21.928 1.00 72.56 112 GLY A N 1
ATOM 913 C CA . GLY A 1 112 ? 14.396 9.224 -21.561 1.00 72.56 112 GLY A CA 1
ATOM 914 C C . GLY A 1 112 ? 13.807 8.856 -20.186 1.00 72.56 112 GLY A C 1
ATOM 915 O O . GLY A 1 112 ? 12.742 9.354 -19.843 1.00 72.56 112 GLY A O 1
ATOM 916 N N . GLY A 1 113 ? 14.506 8.062 -19.364 1.00 76.06 113 GLY A N 1
ATOM 917 C CA . GLY A 1 113 ? 14.079 7.698 -17.999 1.00 76.06 113 GLY A CA 1
ATOM 918 C C . GLY A 1 113 ? 13.576 6.256 -17.867 1.00 76.06 113 GLY A C 1
ATOM 919 O O . GLY A 1 113 ? 13.513 5.521 -18.848 1.00 76.06 113 GLY A O 1
ATOM 920 N N . GLU A 1 114 ? 13.276 5.818 -16.640 1.00 80.12 114 GLU A N 1
ATOM 921 C CA . GLU A 1 114 ? 12.707 4.482 -16.416 1.00 80.12 114 GLU A CA 1
ATOM 922 C C . GLU A 1 114 ? 11.195 4.490 -16.681 1.00 80.12 114 GLU A C 1
ATOM 924 O O . GLU A 1 114 ? 10.475 5.386 -16.236 1.00 80.12 114 GLU A O 1
ATOM 929 N N . ILE A 1 115 ? 10.723 3.475 -17.405 1.00 87.06 115 ILE A N 1
ATOM 930 C CA . ILE A 1 115 ? 9.305 3.217 -17.686 1.00 87.06 115 ILE A CA 1
ATOM 931 C C . ILE A 1 115 ? 8.813 2.015 -16.874 1.00 87.06 115 ILE A C 1
ATOM 933 O O . ILE A 1 115 ? 9.619 1.233 -16.360 1.00 87.06 115 ILE A O 1
ATOM 937 N N . VAL A 1 116 ? 7.494 1.860 -16.752 1.00 86.94 116 VAL A N 1
ATOM 938 C CA . VAL A 1 116 ? 6.882 0.706 -16.069 1.00 86.94 116 VAL A CA 1
ATOM 939 C C . VAL A 1 116 ? 7.238 -0.606 -16.779 1.00 86.94 116 VAL A C 1
ATOM 941 O O . VAL A 1 116 ? 7.641 -1.569 -16.127 1.00 86.94 116 VAL A O 1
ATOM 944 N N . GLY A 1 117 ? 7.191 -0.622 -18.115 1.00 84.94 117 GLY A N 1
ATOM 945 C CA . GLY A 1 117 ? 7.522 -1.798 -18.916 1.00 84.94 117 GLY A CA 1
ATOM 946 C C . GLY A 1 117 ? 6.384 -2.818 -18.980 1.00 84.94 117 GLY A C 1
ATOM 947 O O . GLY A 1 117 ? 5.210 -2.470 -18.885 1.00 84.94 117 GLY A O 1
ATOM 948 N N . ALA A 1 118 ? 6.729 -4.087 -19.206 1.00 85.50 118 ALA A N 1
ATOM 949 C CA . ALA A 1 118 ? 5.741 -5.143 -19.404 1.00 85.50 118 ALA A CA 1
ATOM 950 C C . ALA A 1 118 ? 5.015 -5.485 -18.094 1.00 85.50 118 ALA A C 1
ATOM 952 O O . ALA A 1 118 ? 5.630 -5.951 -17.136 1.00 85.50 118 ALA A O 1
ATOM 953 N N . ILE A 1 119 ? 3.698 -5.286 -18.085 1.00 85.81 119 ILE A N 1
ATOM 954 C CA . ILE A 1 119 ? 2.794 -5.704 -17.013 1.00 85.81 119 ILE A CA 1
ATOM 955 C C . ILE A 1 119 ? 2.096 -6.993 -17.482 1.00 85.81 119 ILE A C 1
ATOM 957 O O . ILE A 1 119 ? 1.656 -7.042 -18.636 1.00 85.81 119 ILE A O 1
ATOM 961 N N . PRO A 1 120 ? 2.003 -8.040 -16.640 1.00 83.81 120 PRO A N 1
ATOM 962 C CA . PRO A 1 120 ? 1.301 -9.269 -16.999 1.00 83.81 120 PRO A CA 1
ATOM 963 C C . PRO A 1 120 ? -0.149 -8.963 -17.388 1.00 83.81 120 PRO A C 1
ATOM 965 O O . PRO A 1 120 ? -0.863 -8.273 -16.664 1.00 83.81 120 PRO A O 1
ATOM 968 N N . GLN A 1 121 ? -0.564 -9.461 -18.551 1.00 81.62 121 GLN A N 1
ATOM 969 C CA . GLN A 1 121 ? -1.932 -9.315 -19.040 1.00 81.62 121 GLN A CA 1
ATOM 970 C C . GLN A 1 121 ? -2.830 -10.404 -18.458 1.00 81.62 121 GLN A C 1
ATOM 972 O O . GLN A 1 121 ? -2.379 -11.521 -18.199 1.00 81.62 121 GLN A O 1
ATOM 977 N N . GLY A 1 122 ? -4.117 -10.091 -18.336 1.00 85.31 122 GLY A N 1
ATOM 978 C CA . GLY A 1 122 ? -5.120 -11.032 -17.858 1.00 85.31 122 GLY A CA 1
ATOM 979 C C . GLY A 1 122 ? -5.445 -10.873 -16.377 1.00 85.31 122 GLY A C 1
ATOM 980 O O . GLY A 1 122 ? -4.940 -9.993 -15.680 1.00 85.31 122 GLY A O 1
ATOM 981 N N . LEU A 1 123 ? -6.350 -11.727 -15.909 1.00 87.06 123 LEU A N 1
ATOM 982 C CA . LEU A 1 123 ? -6.754 -11.768 -14.509 1.00 87.06 123 LEU A CA 1
ATOM 983 C C . LEU A 1 123 ? -5.725 -12.537 -13.669 1.00 87.06 123 LEU A C 1
ATOM 985 O O . LEU A 1 123 ? -5.133 -13.499 -14.169 1.00 87.06 123 LEU A O 1
ATOM 989 N N . PRO A 1 124 ? -5.527 -12.157 -12.392 1.00 84.88 124 PRO A N 1
ATOM 990 C CA . PRO A 1 124 ? -4.688 -12.928 -11.487 1.00 84.88 124 PRO A CA 1
ATOM 991 C C . PRO A 1 124 ? -5.222 -14.359 -11.378 1.00 84.88 124 PRO A C 1
ATOM 993 O O . PRO A 1 124 ? -6.422 -14.582 -11.205 1.00 84.88 124 PRO A O 1
ATOM 996 N N . SER A 1 125 ? -4.325 -15.337 -11.491 1.00 88.44 125 SER A N 1
ATOM 997 C CA . SER A 1 125 ? -4.694 -16.740 -11.355 1.00 88.44 125 SER A CA 1
ATOM 998 C C . SER A 1 125 ? -5.043 -17.070 -9.907 1.00 88.44 125 SER A C 1
ATOM 1000 O O . SER A 1 125 ? -4.410 -16.581 -8.963 1.00 88.44 125 SER A O 1
ATOM 1002 N N . PHE A 1 126 ? -6.040 -17.941 -9.741 1.00 91.44 126 PHE A N 1
ATOM 1003 C CA . PHE A 1 126 ? -6.363 -18.511 -8.441 1.00 91.44 126 PHE A CA 1
ATOM 1004 C C . PHE A 1 126 ? -5.140 -19.258 -7.896 1.00 91.44 126 PHE A C 1
ATOM 1006 O O . PHE A 1 126 ? -4.625 -20.181 -8.530 1.00 91.44 126 PHE A O 1
ATOM 1013 N N . SER A 1 127 ? -4.683 -18.858 -6.716 1.00 90.12 127 SER A N 1
ATOM 1014 C CA . SER A 1 127 ? -3.548 -19.442 -6.016 1.00 90.12 127 SER A CA 1
ATOM 1015 C C . SER A 1 127 ? -3.942 -19.695 -4.571 1.00 90.12 127 SER A C 1
ATOM 1017 O O . SER A 1 127 ? -4.380 -18.786 -3.870 1.00 90.12 127 SER A O 1
ATOM 1019 N N . LYS A 1 128 ? -3.809 -20.939 -4.105 1.00 90.00 128 LYS A N 1
ATOM 1020 C CA . LYS A 1 128 ? -4.074 -21.243 -2.697 1.00 90.00 128 LYS A CA 1
ATOM 1021 C C . LYS A 1 128 ? -2.954 -20.650 -1.835 1.00 90.00 128 LYS A C 1
ATOM 1023 O O . LYS A 1 128 ? -1.786 -20.908 -2.135 1.00 90.00 128 LYS A O 1
ATOM 1028 N N . PRO A 1 129 ? -3.281 -19.913 -0.758 1.00 86.94 129 PRO A N 1
ATOM 1029 C CA . PRO A 1 129 ? -2.265 -19.422 0.157 1.00 86.94 129 PRO A CA 1
ATOM 1030 C C . PRO A 1 129 ? -1.522 -20.601 0.794 1.00 86.94 129 PRO A C 1
ATOM 1032 O O . PRO A 1 129 ? -2.118 -21.623 1.143 1.00 86.94 129 PRO A O 1
ATOM 1035 N N . LEU A 1 130 ? -0.206 -20.456 0.932 1.00 87.38 130 LEU A N 1
ATOM 1036 C CA . LEU A 1 130 ? 0.656 -21.459 1.551 1.00 87.38 130 LEU A CA 1
ATOM 1037 C C . LEU A 1 130 ? 0.319 -21.566 3.044 1.00 87.38 130 LEU A C 1
ATOM 1039 O O . LEU A 1 130 ? 0.566 -20.640 3.814 1.00 87.38 130 LEU A O 1
ATOM 1043 N N . MET A 1 131 ? -0.257 -22.697 3.452 1.00 84.69 131 MET A N 1
ATOM 1044 C CA . MET A 1 131 ? -0.588 -22.977 4.850 1.00 84.69 131 MET A CA 1
ATOM 1045 C C . MET A 1 131 ? 0.604 -23.638 5.548 1.00 84.69 131 MET A C 1
ATOM 1047 O O . MET A 1 131 ? 0.624 -24.848 5.759 1.00 84.69 131 MET A O 1
ATOM 1051 N N . ASP A 1 132 ? 1.613 -22.832 5.880 1.00 91.50 132 ASP A N 1
ATOM 1052 C CA . ASP A 1 132 ? 2.727 -23.232 6.744 1.00 91.50 132 ASP A CA 1
ATOM 1053 C C . ASP A 1 132 ? 2.575 -22.568 8.118 1.00 91.50 132 ASP A C 1
ATOM 1055 O O . ASP A 1 132 ? 2.611 -21.342 8.243 1.00 91.50 132 ASP A O 1
ATOM 1059 N N . LEU A 1 133 ? 2.412 -23.388 9.159 1.00 90.81 133 LEU A N 1
ATOM 1060 C CA . LEU A 1 133 ? 2.229 -22.921 10.531 1.00 90.81 133 LEU A CA 1
ATOM 1061 C C . LEU A 1 133 ? 3.450 -22.146 11.050 1.00 90.81 133 LEU A C 1
ATOM 1063 O O . LEU A 1 133 ? 3.284 -21.175 11.787 1.00 90.81 133 LEU A O 1
ATOM 1067 N N . GLN A 1 134 ? 4.667 -22.526 10.650 1.00 91.69 134 GLN A N 1
ATOM 1068 C CA . GLN A 1 134 ? 5.878 -21.815 11.069 1.00 91.69 134 GLN A CA 1
ATOM 1069 C C . GLN A 1 134 ? 5.942 -20.425 10.435 1.00 91.69 134 GLN A C 1
ATOM 1071 O O . GLN A 1 134 ? 6.286 -19.445 11.098 1.00 91.69 134 GLN A O 1
ATOM 1076 N N . LEU A 1 135 ? 5.578 -20.322 9.156 1.00 90.12 135 LEU A N 1
ATOM 1077 C CA . LEU A 1 135 ? 5.491 -19.046 8.457 1.00 90.12 135 LEU A CA 1
ATOM 1078 C C . LEU A 1 135 ? 4.369 -18.169 9.030 1.00 90.12 135 LEU A C 1
ATOM 1080 O O . LEU A 1 135 ? 4.582 -16.978 9.260 1.00 90.12 135 LEU A O 1
ATOM 1084 N N . ALA A 1 136 ? 3.209 -18.759 9.326 1.00 89.50 136 ALA A N 1
ATOM 1085 C CA . ALA A 1 136 ? 2.086 -18.065 9.947 1.00 89.50 136 ALA A CA 1
ATOM 1086 C C . ALA A 1 136 ? 2.472 -17.469 11.310 1.00 89.50 136 ALA A C 1
ATOM 1088 O O . ALA A 1 136 ? 2.196 -16.299 11.558 1.00 89.50 136 ALA A O 1
ATOM 1089 N N . GLN A 1 137 ? 3.184 -18.221 12.160 1.00 91.06 137 GLN A N 1
ATOM 1090 C CA . GLN A 1 137 ? 3.684 -17.718 13.446 1.00 91.06 137 GLN A CA 1
ATOM 1091 C C . GLN A 1 137 ? 4.672 -16.556 13.277 1.00 91.06 137 GLN A C 1
ATOM 1093 O O . GLN A 1 137 ? 4.586 -15.571 14.008 1.00 91.06 137 GLN A O 1
ATOM 1098 N N . LYS A 1 138 ? 5.572 -16.626 12.286 1.00 89.50 138 LYS A N 1
ATOM 1099 C CA . LYS A 1 138 ? 6.523 -15.538 11.989 1.00 89.50 138 LYS A CA 1
ATOM 1100 C C . LYS A 1 138 ? 5.837 -14.262 11.493 1.00 89.50 138 LYS A C 1
ATOM 1102 O O . LYS A 1 138 ? 6.321 -13.169 11.768 1.00 89.50 138 LYS A O 1
ATOM 1107 N N . LEU A 1 139 ? 4.730 -14.393 10.763 1.00 90.12 139 LEU A N 1
ATOM 1108 C CA . LEU A 1 139 ? 3.990 -13.269 10.180 1.00 90.12 139 LEU A CA 1
ATOM 1109 C C . LEU A 1 139 ? 2.870 -12.742 11.084 1.00 90.12 139 LEU A C 1
ATOM 1111 O O . LEU A 1 139 ? 2.356 -11.657 10.820 1.00 90.12 139 LEU A O 1
ATOM 1115 N N . LEU A 1 140 ? 2.502 -13.469 12.144 1.00 89.81 140 LEU A N 1
ATOM 1116 C CA . LEU A 1 140 ? 1.334 -13.173 12.976 1.00 89.81 140 LEU A CA 1
ATOM 1117 C C . LEU A 1 140 ? 1.361 -11.753 13.549 1.00 89.81 140 LEU A C 1
ATOM 1119 O O . LEU A 1 140 ? 0.366 -11.041 13.460 1.00 89.81 140 LEU A O 1
ATOM 1123 N N . SER A 1 141 ? 2.507 -11.324 14.085 1.00 87.19 141 SER A N 1
ATOM 1124 C CA . SER A 1 141 ? 2.670 -9.975 14.646 1.00 87.19 141 SER A CA 1
ATOM 1125 C C . SER A 1 141 ? 2.403 -8.891 13.594 1.00 87.19 141 SER A C 1
ATOM 1127 O O . SER A 1 141 ? 1.559 -8.017 13.790 1.00 87.19 141 SER A O 1
ATOM 1129 N N . ALA A 1 142 ? 3.046 -8.997 12.427 1.00 88.25 142 ALA A N 1
ATOM 1130 C CA . ALA A 1 142 ? 2.853 -8.049 11.333 1.00 88.25 142 ALA A CA 1
ATOM 1131 C C . ALA A 1 142 ? 1.412 -8.082 10.794 1.00 88.25 142 ALA A C 1
ATOM 1133 O O . ALA A 1 142 ? 0.833 -7.032 10.527 1.00 88.25 142 ALA A O 1
ATOM 1134 N N . ALA A 1 143 ? 0.809 -9.267 10.677 1.00 91.31 143 ALA A N 1
ATOM 1135 C CA . ALA A 1 143 ? -0.568 -9.430 10.221 1.00 91.31 143 ALA A CA 1
ATOM 1136 C C . ALA A 1 143 ? -1.579 -8.784 11.183 1.00 91.31 143 ALA A C 1
ATOM 1138 O O . ALA A 1 143 ? -2.501 -8.106 10.729 1.00 91.31 143 ALA A O 1
ATOM 1139 N N . LEU A 1 144 ? -1.394 -8.934 12.499 1.00 91.06 144 LEU A N 1
ATOM 1140 C CA . LEU A 1 144 ? -2.229 -8.278 13.512 1.00 91.06 144 LEU A CA 1
ATOM 1141 C C . LEU A 1 144 ? -2.120 -6.754 13.430 1.00 91.06 144 LEU A C 1
ATOM 1143 O O . LEU A 1 144 ? -3.134 -6.063 13.448 1.00 91.06 144 LEU A O 1
AT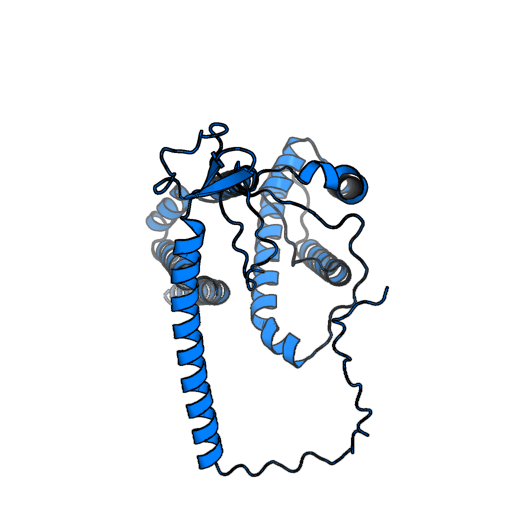OM 1147 N N . ILE A 1 145 ? -0.907 -6.226 13.273 1.00 89.75 145 ILE A N 1
ATOM 1148 C CA . ILE A 1 145 ? -0.689 -4.779 13.157 1.00 89.75 145 ILE A CA 1
ATOM 1149 C C . ILE A 1 145 ? -1.329 -4.232 11.880 1.00 89.75 145 ILE A C 1
ATOM 1151 O O . ILE A 1 145 ? -2.054 -3.243 11.938 1.00 89.75 145 ILE A O 1
ATOM 1155 N N . ILE A 1 146 ? -1.098 -4.877 10.733 1.00 91.88 146 ILE A N 1
ATOM 1156 C CA . ILE A 1 146 ? -1.635 -4.432 9.440 1.00 91.88 146 ILE A CA 1
ATOM 1157 C C . ILE A 1 146 ? -3.164 -4.534 9.417 1.00 91.88 146 ILE A C 1
ATOM 1159 O O . ILE A 1 146 ? -3.820 -3.619 8.928 1.00 91.88 146 ILE A O 1
ATOM 1163 N N . SER A 1 147 ? -3.739 -5.611 9.963 1.00 93.06 147 SER A N 1
ATOM 1164 C CA . SER A 1 147 ? -5.198 -5.776 10.030 1.00 93.06 147 SER A CA 1
ATOM 1165 C C . SER A 1 147 ? -5.852 -4.752 10.954 1.00 93.06 147 SER A C 1
ATOM 1167 O O . SER A 1 147 ? -6.836 -4.130 10.559 1.00 93.06 147 SER A O 1
ATOM 1169 N N . LEU A 1 148 ? -5.281 -4.506 12.138 1.00 91.38 148 LEU A N 1
ATOM 1170 C CA . LEU A 1 148 ? -5.781 -3.479 13.048 1.00 91.38 148 LEU A CA 1
ATOM 1171 C C . LEU A 1 148 ? -5.666 -2.084 12.426 1.00 91.38 148 LEU A C 1
ATOM 1173 O O . LEU A 1 148 ? -6.630 -1.325 12.457 1.00 91.38 148 LEU A O 1
ATOM 1177 N N . LEU A 1 149 ? -4.518 -1.759 11.828 1.00 90.56 149 LEU A N 1
ATOM 1178 C CA . LEU A 1 149 ? -4.291 -0.465 11.190 1.00 90.56 149 LEU A CA 1
ATOM 1179 C C . LEU A 1 149 ? -5.240 -0.245 10.003 1.00 90.56 149 LEU A C 1
ATOM 1181 O O . LEU A 1 149 ? -5.839 0.823 9.898 1.00 90.56 149 LEU A O 1
ATOM 1185 N N . GLY A 1 150 ? -5.421 -1.257 9.149 1.00 92.62 150 GLY A N 1
ATOM 1186 C CA . GLY A 1 150 ? -6.347 -1.196 8.015 1.00 92.62 150 GLY A CA 1
ATOM 1187 C C . GLY A 1 150 ? -7.810 -1.065 8.449 1.00 92.62 150 GLY A C 1
ATOM 1188 O O . GLY A 1 150 ? -8.575 -0.288 7.875 1.00 92.62 150 GLY A O 1
ATOM 1189 N N . TYR A 1 151 ? -8.199 -1.748 9.525 1.00 93.88 151 TYR A N 1
ATOM 1190 C CA . TYR A 1 151 ? -9.528 -1.578 10.103 1.00 93.88 151 TYR A CA 1
ATOM 1191 C C . TYR A 1 151 ? -9.725 -0.188 10.712 1.00 93.88 151 TYR A C 1
ATOM 1193 O O . TYR A 1 151 ? -10.740 0.459 10.452 1.00 93.88 151 TYR A O 1
ATOM 1201 N N . MET A 1 152 ? -8.745 0.311 11.470 1.00 92.31 152 MET A N 1
ATOM 1202 C CA . MET A 1 152 ? -8.779 1.658 12.048 1.00 92.31 152 MET A CA 1
ATOM 1203 C C . MET A 1 152 ? -8.872 2.745 10.974 1.00 92.31 152 MET A C 1
ATOM 1205 O O . MET A 1 152 ? -9.612 3.717 11.140 1.00 92.31 152 MET A O 1
ATOM 1209 N N . GLU A 1 153 ? -8.156 2.581 9.863 1.00 91.75 153 GLU A N 1
ATOM 1210 C CA . GLU A 1 153 ? -8.245 3.482 8.718 1.00 91.75 153 GLU A CA 1
ATOM 1211 C C . GLU A 1 153 ? -9.652 3.461 8.111 1.00 91.75 153 GLU A C 1
ATOM 1213 O O . GLU A 1 153 ? -10.286 4.511 7.981 1.00 91.75 153 GLU A O 1
ATOM 1218 N N . ALA A 1 154 ? -10.184 2.280 7.792 1.00 93.25 154 ALA A N 1
ATOM 1219 C CA . ALA A 1 154 ? -11.497 2.176 7.169 1.00 93.25 154 ALA A CA 1
ATOM 1220 C C . ALA A 1 154 ? -12.634 2.659 8.062 1.00 93.25 154 ALA A C 1
ATOM 1222 O O . ALA A 1 154 ? -13.477 3.420 7.590 1.00 93.25 154 ALA A O 1
ATOM 1223 N N . ILE A 1 155 ? -12.639 2.309 9.353 1.00 94.31 155 ILE A N 1
ATOM 1224 C CA . ILE A 1 155 ? -13.679 2.784 10.270 1.00 94.31 155 ILE A CA 1
ATOM 1225 C C . ILE A 1 155 ? -13.598 4.301 10.472 1.00 94.31 155 ILE A C 1
ATOM 1227 O O . ILE A 1 155 ? -14.629 4.954 10.625 1.00 94.31 155 ILE A O 1
ATOM 1231 N N . SER A 1 156 ? -12.395 4.887 10.436 1.00 92.25 156 SER A N 1
ATOM 1232 C CA . SER A 1 156 ? -12.208 6.340 10.495 1.00 92.25 156 SER A CA 1
ATOM 1233 C C . SER A 1 156 ? -12.820 7.028 9.269 1.00 92.25 156 SER A C 1
ATOM 1235 O O . SER A 1 156 ? -13.605 7.969 9.412 1.00 92.25 156 SER A O 1
ATOM 1237 N N . ILE A 1 157 ? -12.559 6.498 8.068 1.00 91.25 157 ILE A N 1
ATOM 1238 C CA . ILE A 1 157 ? -13.166 6.977 6.816 1.00 91.25 157 ILE A CA 1
ATOM 1239 C C . ILE A 1 157 ? -14.688 6.821 6.858 1.00 91.25 157 ILE A C 1
ATOM 1241 O O . ILE A 1 157 ? -15.416 7.762 6.540 1.00 91.25 157 ILE A O 1
ATOM 1245 N N . ALA A 1 158 ? -15.173 5.645 7.259 1.00 91.94 158 ALA A N 1
ATOM 1246 C CA . ALA A 1 158 ? -16.593 5.327 7.293 1.00 91.94 158 ALA A CA 1
ATOM 1247 C C . ALA A 1 158 ? -17.349 6.248 8.259 1.00 91.94 158 ALA A C 1
ATOM 1249 O O . ALA A 1 158 ? -18.391 6.787 7.895 1.00 91.94 158 ALA A O 1
ATOM 1250 N N . LYS A 1 159 ? -16.793 6.519 9.448 1.00 93.25 159 LYS A N 1
ATOM 1251 C CA . LYS A 1 159 ? -17.350 7.492 10.403 1.00 93.25 159 LYS A CA 1
ATOM 1252 C C . LYS A 1 159 ? -17.369 8.908 9.834 1.00 93.25 159 LYS A C 1
ATOM 1254 O O . LYS A 1 159 ? -18.378 9.597 9.962 1.00 93.25 159 LYS A O 1
ATOM 1259 N N . ALA A 1 160 ? -16.282 9.338 9.190 1.00 90.75 160 ALA A N 1
ATOM 1260 C CA . ALA A 1 160 ? -16.207 10.661 8.576 1.00 90.75 160 ALA A CA 1
ATOM 1261 C C . ALA A 1 160 ? -17.245 10.842 7.456 1.00 90.75 160 ALA A C 1
ATOM 1263 O O . ALA A 1 160 ? -17.808 11.928 7.309 1.00 90.75 160 ALA A O 1
ATOM 1264 N N . LEU A 1 161 ? -17.517 9.786 6.684 1.00 89.50 161 LEU A N 1
ATOM 1265 C CA . LEU A 1 161 ? -18.527 9.807 5.632 1.00 89.50 161 LEU A CA 1
ATOM 1266 C C . LEU A 1 161 ? -19.948 9.732 6.205 1.00 89.50 161 LEU A C 1
ATOM 1268 O O . LEU A 1 161 ? -20.780 10.550 5.830 1.00 89.50 161 LEU A O 1
ATOM 1272 N N . ALA A 1 162 ? -20.202 8.841 7.167 1.00 91.38 162 ALA A N 1
ATOM 1273 C CA . ALA A 1 162 ? -21.483 8.720 7.864 1.00 91.38 162 ALA A CA 1
ATOM 1274 C C . ALA A 1 162 ? -21.902 10.030 8.550 1.00 91.38 162 ALA A C 1
ATOM 1276 O O . ALA A 1 162 ? -23.067 10.411 8.491 1.00 91.38 162 ALA A O 1
ATOM 1277 N N . ALA A 1 163 ? -20.949 10.773 9.124 1.00 91.19 163 ALA A N 1
ATOM 1278 C CA . ALA A 1 163 ? -21.204 12.093 9.701 1.00 91.19 163 ALA A CA 1
ATOM 1279 C C . ALA A 1 163 ? -21.674 13.133 8.664 1.00 91.19 163 ALA A C 1
ATOM 1281 O O . ALA A 1 163 ? -22.362 14.083 9.024 1.00 91.19 163 ALA A O 1
ATOM 1282 N N . ARG A 1 164 ? -21.317 12.965 7.382 1.00 88.50 164 ARG A N 1
ATOM 1283 C CA . ARG A 1 164 ? -21.752 13.842 6.280 1.00 88.50 164 ARG A CA 1
ATOM 1284 C C . ARG A 1 164 ? -23.036 13.359 5.610 1.00 88.50 164 ARG A C 1
ATOM 1286 O O . ARG A 1 164 ? -23.829 14.186 5.178 1.00 88.50 164 ARG A O 1
ATOM 1293 N N . THR A 1 165 ? -23.225 12.045 5.496 1.00 88.94 165 THR A N 1
ATOM 1294 C CA . THR A 1 165 ? -24.352 11.434 4.772 1.00 88.94 165 THR A CA 1
ATOM 1295 C C . THR A 1 165 ? -25.544 11.093 5.659 1.00 88.94 165 THR A C 1
ATOM 1297 O O . THR A 1 165 ? -26.623 10.820 5.141 1.00 88.94 165 THR A O 1
ATOM 1300 N N . GLY A 1 166 ? -25.363 11.056 6.982 1.00 88.56 166 GLY A N 1
ATOM 1301 C CA . GLY A 1 166 ? -26.376 10.588 7.929 1.00 88.56 166 GLY A CA 1
ATOM 1302 C C . GLY A 1 166 ? -26.634 9.077 7.864 1.00 88.56 166 GLY A C 1
ATOM 1303 O O . GLY A 1 166 ? -27.618 8.596 8.425 1.00 88.56 166 GLY A O 1
ATOM 1304 N N . GLN A 1 167 ? -25.783 8.312 7.172 1.00 88.75 167 GLN A N 1
ATOM 1305 C CA . GLN A 1 167 ? -25.931 6.862 7.058 1.00 88.75 167 GLN A CA 1
ATOM 1306 C C . GLN A 1 167 ? -25.629 6.162 8.388 1.00 88.75 167 GLN A C 1
ATOM 1308 O O . GLN A 1 167 ? -24.722 6.546 9.127 1.00 88.75 167 GLN A O 1
ATOM 1313 N N . LYS A 1 168 ? -26.376 5.092 8.679 1.00 90.12 168 LYS A N 1
ATOM 1314 C CA . LYS A 1 168 ? -26.087 4.219 9.821 1.00 90.12 168 LYS A CA 1
ATOM 1315 C C . LYS A 1 168 ? -24.827 3.408 9.531 1.00 90.12 168 LYS A C 1
ATOM 1317 O O . LYS A 1 168 ? -24.733 2.778 8.481 1.00 90.12 168 LYS A O 1
ATOM 1322 N N . LEU A 1 169 ? -23.892 3.415 10.474 1.00 92.25 169 LEU A N 1
ATOM 1323 C CA . LEU A 1 169 ? -22.639 2.672 10.396 1.00 92.25 169 LEU A CA 1
ATOM 1324 C C . LEU A 1 169 ? -22.626 1.567 11.453 1.00 92.25 169 LEU A C 1
ATOM 1326 O O . LEU A 1 169 ? -22.734 1.860 12.643 1.00 92.25 169 LEU A O 1
ATOM 1330 N N . ASP A 1 170 ? -22.441 0.323 11.017 1.00 94.81 170 ASP A N 1
ATOM 1331 C CA . ASP A 1 170 ? -22.166 -0.818 11.891 1.00 94.81 170 ASP A CA 1
ATOM 1332 C C . ASP A 1 170 ? -20.682 -1.196 11.781 1.00 94.81 170 ASP A C 1
ATOM 1334 O O . ASP A 1 170 ? -20.198 -1.638 10.738 1.00 94.81 170 ASP A O 1
ATOM 1338 N N . ALA A 1 171 ? -19.948 -1.004 12.877 1.00 93.88 171 ALA A N 1
ATOM 1339 C CA . ALA A 1 171 ? -18.518 -1.277 12.940 1.00 93.88 171 ALA A CA 1
ATOM 1340 C C . ALA A 1 171 ? -18.191 -2.778 12.817 1.00 93.88 171 ALA A C 1
ATOM 1342 O O . ALA A 1 171 ? -17.179 -3.140 12.217 1.00 93.88 171 ALA A O 1
ATOM 1343 N N . ASN A 1 172 ? -19.056 -3.657 13.336 1.00 95.62 172 ASN A N 1
ATOM 1344 C CA . ASN A 1 172 ? -18.860 -5.103 13.234 1.00 95.62 172 ASN A CA 1
ATOM 1345 C C . ASN A 1 172 ? -19.042 -5.566 11.789 1.00 95.62 172 ASN A C 1
ATOM 1347 O O . ASN A 1 172 ? -18.268 -6.389 11.299 1.00 95.62 172 ASN A O 1
ATOM 1351 N N . GLN A 1 173 ? -20.038 -5.010 11.096 1.00 94.62 173 GLN A N 1
ATOM 1352 C CA . GLN A 1 173 ? -20.273 -5.313 9.688 1.00 94.62 173 GLN A CA 1
ATOM 1353 C C . GLN A 1 173 ? -19.090 -4.877 8.814 1.00 94.62 173 GLN A C 1
ATOM 1355 O O . GLN A 1 173 ? -18.673 -5.634 7.937 1.00 94.62 173 GLN A O 1
ATOM 1360 N N . GLU A 1 174 ? -18.508 -3.707 9.088 1.00 93.50 174 GLU A N 1
ATOM 1361 C CA . GLU A 1 174 ? -17.310 -3.230 8.388 1.00 93.50 174 GLU A CA 1
ATOM 1362 C C . GLU A 1 174 ? -16.107 -4.155 8.636 1.00 93.50 174 GLU A C 1
ATOM 1364 O O . GLU A 1 174 ? -15.428 -4.557 7.690 1.00 93.50 174 GLU A O 1
ATOM 1369 N N . LEU A 1 175 ? -15.878 -4.564 9.892 1.00 94.62 175 LEU A N 1
ATOM 1370 C CA . LEU A 1 175 ? -14.790 -5.480 10.249 1.00 94.62 175 LEU A CA 1
ATOM 1371 C C . LEU A 1 175 ? -14.921 -6.831 9.530 1.00 94.62 175 LEU A C 1
ATOM 1373 O O . LEU A 1 175 ? -13.948 -7.335 8.963 1.00 94.62 175 LEU A O 1
ATOM 1377 N N . ILE A 1 176 ? -16.126 -7.410 9.521 1.00 96.06 176 ILE A N 1
ATOM 1378 C CA . ILE A 1 176 ? -16.408 -8.669 8.817 1.00 96.06 176 ILE A CA 1
ATOM 1379 C C . ILE A 1 176 ? -16.204 -8.488 7.309 1.00 96.06 176 ILE A C 1
ATOM 1381 O O . ILE A 1 176 ? -15.559 -9.326 6.677 1.00 96.06 176 ILE A O 1
ATOM 1385 N N . GLY A 1 177 ? -16.701 -7.390 6.733 1.00 94.50 177 GLY A N 1
ATOM 1386 C CA . GLY A 1 177 ? -16.548 -7.077 5.312 1.00 94.50 177 GLY A CA 1
ATOM 1387 C C . GLY A 1 177 ? -15.082 -6.998 4.885 1.00 94.50 177 GLY A C 1
ATOM 1388 O O . GLY A 1 177 ? -14.687 -7.633 3.906 1.00 94.50 177 GLY A O 1
ATOM 1389 N N . GLN A 1 178 ? -14.249 -6.298 5.656 1.00 94.88 178 GLN A N 1
ATOM 1390 C CA . GLN A 1 178 ? -12.810 -6.229 5.409 1.00 94.88 178 GLN A CA 1
ATOM 1391 C C . GLN A 1 178 ? -12.101 -7.575 5.562 1.00 94.88 178 GLN A C 1
ATOM 1393 O O . GLN A 1 178 ? -11.220 -7.903 4.761 1.00 94.88 178 GLN A O 1
ATOM 1398 N N . GLY A 1 179 ? -12.468 -8.355 6.581 1.00 96.00 179 GLY A N 1
ATOM 1399 C CA . GLY A 1 179 ? -11.922 -9.692 6.793 1.00 96.00 179 GLY A CA 1
ATOM 1400 C C . GLY A 1 179 ? -12.210 -10.600 5.599 1.00 96.00 179 GLY A C 1
ATOM 1401 O O . GLY A 1 179 ? -11.291 -11.192 5.033 1.00 96.00 179 GLY A O 1
ATOM 1402 N N . LEU A 1 180 ? -13.468 -10.642 5.153 1.00 96.25 180 LEU A N 1
ATOM 1403 C CA . LEU A 1 180 ? -13.884 -11.416 3.982 1.00 96.25 180 LEU A CA 1
ATOM 1404 C C . LEU A 1 180 ? -13.198 -10.938 2.697 1.00 96.25 180 LEU A C 1
ATOM 1406 O O . LEU A 1 180 ? -12.743 -11.773 1.916 1.00 96.25 180 LEU A O 1
ATOM 1410 N N . ALA A 1 181 ? -13.063 -9.624 2.494 1.00 94.81 181 ALA A N 1
ATOM 1411 C CA . ALA A 1 181 ? -12.363 -9.066 1.338 1.00 94.81 181 ALA A CA 1
ATOM 1412 C C . ALA A 1 181 ? -10.886 -9.494 1.292 1.00 94.81 181 ALA A C 1
ATOM 1414 O O . ALA A 1 181 ? -10.392 -9.901 0.241 1.00 94.81 181 ALA A O 1
ATOM 1415 N N . ASN A 1 182 ? -10.191 -9.467 2.433 1.00 95.50 182 ASN A N 1
ATOM 1416 C CA . ASN A 1 182 ? -8.794 -9.895 2.529 1.00 95.50 182 ASN A CA 1
ATOM 1417 C C . ASN A 1 182 ? -8.629 -11.417 2.393 1.00 95.50 182 ASN A C 1
ATOM 1419 O O . ASN A 1 182 ? -7.698 -11.872 1.727 1.00 95.50 182 ASN A O 1
ATOM 1423 N N . ILE A 1 183 ? -9.547 -12.212 2.956 1.00 94.75 183 ILE A N 1
ATOM 1424 C CA . ILE A 1 183 ? -9.563 -13.671 2.769 1.00 94.75 183 ILE A CA 1
ATOM 1425 C C . ILE A 1 183 ? -9.753 -13.998 1.289 1.00 94.75 183 ILE A C 1
ATOM 1427 O O . ILE A 1 183 ? -8.944 -14.735 0.729 1.00 94.75 183 ILE A O 1
ATOM 1431 N N . ALA A 1 184 ? -10.761 -13.415 0.634 1.00 94.31 184 ALA A N 1
ATOM 1432 C CA . ALA A 1 184 ? -10.993 -13.601 -0.795 1.00 94.31 184 ALA A CA 1
ATOM 1433 C C . ALA A 1 184 ? -9.773 -13.161 -1.619 1.00 94.31 184 ALA A C 1
ATOM 1435 O O . ALA A 1 184 ? -9.292 -13.925 -2.453 1.00 94.31 184 ALA A O 1
ATOM 1436 N N . GLY A 1 185 ? -9.211 -11.983 -1.331 1.00 93.62 185 GLY A N 1
ATOM 1437 C CA . GLY A 1 185 ? -8.020 -11.455 -2.000 1.00 93.62 185 GLY A CA 1
ATOM 1438 C C . GLY A 1 185 ? -6.786 -12.353 -1.871 1.00 93.62 185 GLY A C 1
ATOM 1439 O O . GLY A 1 185 ? -6.003 -12.447 -2.819 1.00 93.62 185 GLY A O 1
ATOM 1440 N N . SER A 1 186 ? -6.631 -13.073 -0.754 1.00 93.69 186 SER A N 1
ATOM 1441 C CA . SER A 1 186 ? -5.504 -13.994 -0.548 1.00 93.69 186 SER A CA 1
ATOM 1442 C C . SER A 1 186 ? -5.450 -15.121 -1.589 1.00 93.69 186 SER A C 1
ATOM 1444 O O . SER A 1 186 ? -4.361 -15.546 -1.971 1.00 93.69 186 SER A O 1
ATOM 1446 N N . PHE A 1 187 ? -6.606 -15.538 -2.123 1.00 93.94 187 PHE A N 1
ATOM 1447 C CA . PHE A 1 187 ? -6.695 -16.543 -3.185 1.00 93.94 187 PHE A CA 1
ATOM 1448 C C . PHE A 1 187 ? -6.348 -16.003 -4.579 1.00 93.94 187 PHE A C 1
ATOM 1450 O O . PHE A 1 187 ? -6.149 -16.779 -5.510 1.00 93.94 187 PHE A O 1
ATOM 1457 N N . PHE A 1 188 ? -6.265 -14.682 -4.737 1.00 93.25 188 PHE A N 1
ATOM 1458 C CA . PHE A 1 188 ? -5.925 -14.004 -5.993 1.00 93.25 188 PHE A CA 1
ATOM 1459 C C . PHE A 1 188 ? -4.596 -13.249 -5.895 1.00 93.25 188 PHE A C 1
ATOM 1461 O O . PHE A 1 188 ? -4.355 -12.320 -6.662 1.00 93.25 188 PHE A O 1
ATOM 1468 N N . GLN A 1 189 ? -3.724 -13.646 -4.958 1.00 90.31 189 GLN A N 1
ATOM 1469 C CA . GLN A 1 189 ? -2.386 -13.065 -4.777 1.00 90.31 189 GLN A CA 1
ATOM 1470 C C . GLN A 1 189 ? -2.427 -11.557 -4.452 1.00 90.31 189 GLN A C 1
ATOM 1472 O O . GLN A 1 189 ? -1.505 -10.812 -4.783 1.00 90.31 189 GLN A O 1
ATOM 1477 N N . SER A 1 190 ? -3.506 -11.098 -3.807 1.00 91.25 190 SER A N 1
ATOM 1478 C CA . SER A 1 190 ? -3.667 -9.704 -3.390 1.00 91.25 190 SER A CA 1
ATOM 1479 C C . SER A 1 190 ? -2.809 -9.382 -2.169 1.00 91.25 190 SER A C 1
ATOM 1481 O O . SER A 1 190 ? -2.646 -10.203 -1.265 1.00 91.25 190 SER A O 1
ATOM 1483 N N . TYR A 1 191 ? -2.337 -8.137 -2.097 1.00 92.31 191 TYR A N 1
ATOM 1484 C CA . TYR A 1 191 ? -1.848 -7.560 -0.846 1.00 92.31 191 TYR A CA 1
ATOM 1485 C C . TYR A 1 191 ? -3.017 -7.284 0.114 1.00 92.31 191 TYR A C 1
ATOM 1487 O O . TYR A 1 191 ? -4.161 -7.193 -0.349 1.00 92.31 191 TYR A O 1
ATOM 1495 N N . PRO A 1 192 ? -2.752 -7.122 1.425 1.00 92.19 192 PRO A N 1
ATOM 1496 C CA . PRO A 1 192 ? -3.754 -6.647 2.371 1.00 92.19 192 PRO A CA 1
ATOM 1497 C C . PRO A 1 192 ? -4.373 -5.327 1.900 1.00 92.19 192 PRO A C 1
ATOM 1499 O O . PRO A 1 192 ? -3.657 -4.384 1.554 1.00 92.19 192 PRO A O 1
ATOM 1502 N N . VAL A 1 193 ? -5.701 -5.273 1.877 1.00 92.19 193 VAL A N 1
ATOM 1503 C CA . VAL A 1 193 ? -6.488 -4.112 1.457 1.00 92.19 193 VAL A CA 1
ATOM 1504 C C . VAL A 1 193 ? -7.231 -3.492 2.639 1.00 92.19 193 VAL A C 1
ATOM 1506 O O . VAL A 1 193 ? -7.618 -4.176 3.587 1.00 92.19 193 VAL A O 1
ATOM 1509 N N . SER A 1 194 ? -7.431 -2.179 2.548 1.00 92.44 194 SER A N 1
ATOM 1510 C CA . SER A 1 194 ? -8.073 -1.309 3.538 1.00 92.44 194 SER A CA 1
ATOM 1511 C C . SER A 1 194 ? -8.979 -0.293 2.822 1.00 92.44 194 SER A C 1
ATOM 1513 O O . SER A 1 194 ? -9.047 -0.260 1.586 1.00 92.44 194 SER A O 1
ATOM 1515 N N . GLY A 1 195 ? -9.670 0.551 3.589 1.00 87.81 195 GLY A N 1
ATOM 1516 C CA . GLY A 1 195 ? -10.334 1.746 3.075 1.00 87.81 195 GLY A CA 1
ATOM 1517 C C . GLY A 1 195 ? -9.331 2.747 2.487 1.00 87.81 195 GLY A C 1
ATOM 1518 O O . GLY A 1 195 ? -8.137 2.685 2.749 1.00 87.81 195 GLY A O 1
ATOM 1519 N N . SER A 1 196 ? -9.803 3.683 1.660 1.00 89.69 196 SER A N 1
ATOM 1520 C CA . SER A 1 196 ? -8.947 4.720 1.072 1.00 89.69 196 SER A CA 1
ATOM 1521 C C . SER A 1 196 ? -9.630 6.080 1.129 1.00 89.69 196 SER A C 1
ATOM 1523 O O . SER A 1 196 ? -10.613 6.305 0.425 1.00 89.69 196 SER A O 1
ATOM 1525 N N . PHE A 1 197 ? -9.077 7.006 1.923 1.00 84.50 197 PHE A N 1
ATOM 1526 C CA . PHE A 1 197 ? -9.610 8.368 2.066 1.00 84.50 197 PHE A CA 1
ATOM 1527 C C . PHE A 1 197 ? -9.796 9.052 0.708 1.00 84.50 197 PHE A C 1
ATOM 1529 O O . PHE A 1 197 ? -10.869 9.573 0.418 1.00 84.50 197 PHE A O 1
ATOM 1536 N N . SER A 1 198 ? -8.768 9.003 -0.145 1.00 85.25 198 SER A N 1
ATOM 1537 C CA . SER A 1 198 ? -8.791 9.640 -1.465 1.00 85.25 198 SER A CA 1
ATOM 1538 C C . SER A 1 198 ? -9.880 9.054 -2.371 1.00 85.25 198 SER A C 1
ATOM 1540 O O . SER A 1 198 ? -10.679 9.806 -2.927 1.00 85.25 198 SER A O 1
ATOM 1542 N N . ARG A 1 199 ? -9.984 7.719 -2.467 1.00 90.06 199 ARG A N 1
ATOM 1543 C CA . ARG A 1 199 ? -10.988 7.068 -3.326 1.00 90.06 199 ARG A CA 1
ATOM 1544 C C . ARG A 1 199 ? -12.409 7.272 -2.810 1.00 90.06 199 ARG A C 1
ATOM 1546 O O . ARG A 1 199 ? -13.289 7.592 -3.601 1.00 90.06 199 ARG A O 1
ATOM 1553 N N . SER A 1 200 ? -12.632 7.153 -1.502 1.00 89.94 200 SER A N 1
ATOM 1554 C CA . SER A 1 200 ? -13.952 7.375 -0.901 1.00 89.94 200 SER A CA 1
ATOM 1555 C C . SER A 1 200 ? -14.406 8.829 -1.035 1.00 89.94 200 SER A C 1
ATOM 1557 O O . SER A 1 200 ? -15.576 9.074 -1.318 1.00 89.94 200 SER A O 1
ATOM 1559 N N . ALA A 1 201 ? -13.491 9.794 -0.895 1.00 85.88 201 ALA A N 1
ATOM 1560 C CA . ALA A 1 201 ? -13.800 11.210 -1.073 1.00 85.88 201 ALA A CA 1
ATOM 1561 C C . ALA A 1 201 ? -14.187 11.537 -2.521 1.00 85.88 201 ALA A C 1
ATOM 1563 O O . ALA A 1 201 ? -15.182 12.227 -2.730 1.00 85.88 201 ALA A O 1
ATOM 1564 N N . VAL A 1 202 ? -13.444 11.023 -3.508 1.00 89.44 202 VAL A N 1
ATOM 1565 C CA . VAL A 1 202 ? -13.776 11.199 -4.933 1.00 89.44 202 VAL A CA 1
ATOM 1566 C C . VAL A 1 202 ? -15.101 10.522 -5.266 1.00 89.44 202 VAL A C 1
ATOM 1568 O O . VAL A 1 202 ? -15.946 11.130 -5.913 1.00 89.44 202 VAL A O 1
ATOM 1571 N N . ASN A 1 203 ? -15.320 9.300 -4.775 1.00 92.31 203 ASN A N 1
ATOM 1572 C CA . ASN A 1 203 ? -16.566 8.570 -4.991 1.00 92.31 203 ASN A CA 1
ATOM 1573 C C . ASN A 1 203 ? -17.778 9.333 -4.426 1.00 92.31 203 ASN A C 1
ATOM 1575 O O . ASN A 1 203 ? -18.799 9.469 -5.094 1.00 92.31 203 ASN A O 1
ATOM 1579 N N . TYR A 1 204 ? -17.642 9.896 -3.222 1.00 89.31 204 TYR A N 1
ATOM 1580 C CA . TYR A 1 204 ? -18.676 10.734 -2.617 1.00 89.31 204 TYR A CA 1
ATOM 1581 C C . TYR A 1 204 ? -18.918 12.031 -3.403 1.00 89.31 204 TYR A C 1
ATOM 1583 O O . TYR A 1 204 ? -20.062 12.378 -3.681 1.00 89.31 204 TYR A O 1
ATOM 1591 N N . GLN A 1 205 ? -17.852 12.730 -3.806 1.00 89.06 205 GLN A N 1
ATOM 1592 C CA . GLN A 1 205 ? -17.947 13.964 -4.599 1.00 89.06 205 GLN A CA 1
ATOM 1593 C C . GLN A 1 205 ? -18.546 13.733 -5.991 1.00 89.06 205 GLN A C 1
ATOM 1595 O O . GLN A 1 205 ? -19.211 14.618 -6.519 1.00 89.06 205 GLN A O 1
ATOM 1600 N N . ALA A 1 206 ? -18.362 12.540 -6.559 1.00 91.94 206 ALA A N 1
ATOM 1601 C CA . ALA A 1 206 ? -18.994 12.123 -7.806 1.00 91.94 206 ALA A CA 1
ATOM 1602 C C . ALA A 1 206 ? -20.501 11.811 -7.660 1.00 91.94 206 ALA A C 1
ATOM 1604 O O . ALA A 1 206 ? -21.138 11.432 -8.639 1.00 91.94 206 ALA A O 1
ATOM 1605 N N . GLY A 1 207 ? -21.080 11.958 -6.461 1.00 90.69 207 GLY A N 1
ATOM 1606 C CA . GLY A 1 207 ? -22.505 11.735 -6.210 1.00 90.69 207 GLY A CA 1
ATOM 1607 C C . GLY A 1 207 ? -22.881 10.270 -5.983 1.00 90.69 207 GLY A C 1
ATOM 1608 O O . GLY A 1 207 ? -24.043 9.906 -6.154 1.00 90.69 207 GLY A O 1
ATOM 1609 N N . ALA A 1 208 ? -21.931 9.404 -5.611 1.00 90.62 208 ALA A N 1
ATOM 1610 C CA . ALA A 1 208 ? -22.242 8.007 -5.327 1.00 90.62 208 ALA A CA 1
ATOM 1611 C C . ALA A 1 208 ? -23.143 7.869 -4.087 1.00 90.62 208 ALA A C 1
ATOM 1613 O O . ALA A 1 208 ? -22.785 8.288 -2.987 1.00 90.62 208 ALA A O 1
ATOM 1614 N N . VAL A 1 209 ? -24.293 7.217 -4.267 1.00 86.94 209 VAL A N 1
ATOM 1615 C CA . VAL A 1 209 ? -25.300 6.999 -3.209 1.00 86.94 209 VAL A CA 1
ATOM 1616 C C . VAL A 1 209 ? -25.342 5.561 -2.683 1.00 86.94 209 VAL A C 1
ATOM 1618 O O . VAL A 1 209 ? -25.941 5.307 -1.641 1.00 86.94 209 VAL A O 1
ATOM 1621 N N . SER A 1 210 ? -24.717 4.607 -3.384 1.00 88.81 210 SER A N 1
ATOM 1622 C CA . SER A 1 210 ? -24.746 3.181 -3.035 1.00 88.81 210 SER A CA 1
ATOM 1623 C C . SER A 1 210 ? -23.390 2.494 -3.216 1.00 88.81 210 SER A C 1
ATOM 1625 O O . SER A 1 210 ? -22.521 2.956 -3.962 1.00 88.81 210 SER A O 1
ATOM 1627 N N . ALA A 1 211 ? -23.230 1.336 -2.567 1.00 86.38 211 ALA A N 1
ATOM 1628 C CA . ALA A 1 211 ? -22.036 0.497 -2.678 1.00 86.38 211 ALA A CA 1
ATOM 1629 C C . ALA A 1 211 ? -21.812 -0.077 -4.092 1.00 86.38 211 ALA A C 1
ATOM 1631 O O . ALA A 1 211 ? -20.703 -0.520 -4.398 1.00 86.38 211 ALA A O 1
ATOM 1632 N N . LEU A 1 212 ? -22.817 -0.020 -4.983 1.00 92.62 212 LEU A N 1
ATOM 1633 C CA . LEU A 1 212 ? -22.648 -0.435 -6.379 1.00 92.62 212 LEU A CA 1
ATOM 1634 C C . LEU A 1 212 ? -21.567 0.383 -7.095 1.00 92.62 212 LEU A C 1
ATOM 1636 O O . LEU A 1 212 ? -20.913 -0.154 -7.983 1.00 92.62 212 LEU A O 1
ATOM 1640 N N . SER A 1 213 ? -21.312 1.633 -6.690 1.00 93.56 213 SER A N 1
ATOM 1641 C CA . SER A 1 213 ? -20.235 2.438 -7.287 1.00 93.56 213 SER A CA 1
ATOM 1642 C C . SER A 1 213 ? -18.859 1.760 -7.172 1.00 93.56 213 SER A C 1
ATOM 1644 O O . SER A 1 213 ? -18.066 1.747 -8.118 1.00 93.56 213 SER A O 1
ATOM 1646 N N . SER A 1 214 ? -18.594 1.097 -6.042 1.00 91.69 214 SER A N 1
ATOM 1647 C CA . SER A 1 214 ? -17.362 0.327 -5.841 1.00 91.69 214 SER A CA 1
ATOM 1648 C C . SER A 1 214 ? -17.302 -0.906 -6.748 1.00 91.69 214 SER A C 1
ATOM 1650 O O . SER A 1 214 ? -16.229 -1.243 -7.246 1.00 91.69 214 SER A O 1
ATOM 1652 N N . VAL A 1 215 ? -18.446 -1.549 -7.015 1.00 94.12 215 VAL A N 1
ATOM 1653 C CA . VAL A 1 215 ? -18.542 -2.683 -7.952 1.00 94.12 215 VAL A CA 1
ATOM 1654 C C . VAL A 1 215 ? -18.229 -2.229 -9.376 1.00 94.12 215 VAL A C 1
ATOM 1656 O O . VAL A 1 215 ? -17.394 -2.844 -10.034 1.00 94.12 215 VAL A O 1
ATOM 1659 N N . PHE A 1 216 ? -18.818 -1.118 -9.833 1.00 94.94 216 PHE A N 1
ATOM 1660 C CA . PHE A 1 216 ? -18.505 -0.538 -11.144 1.00 94.94 216 PHE A CA 1
ATOM 1661 C C . PHE A 1 216 ? -17.028 -0.163 -11.260 1.00 94.94 216 PHE A C 1
ATOM 1663 O O . PHE A 1 216 ? -16.385 -0.495 -12.252 1.00 94.94 216 PHE A O 1
ATOM 1670 N N . THR A 1 217 ? -16.459 0.444 -10.218 1.00 93.75 217 THR A N 1
ATOM 1671 C CA . THR A 1 217 ? -15.021 0.743 -10.170 1.00 93.75 217 THR A CA 1
ATOM 1672 C C . THR A 1 217 ? -14.182 -0.535 -10.300 1.00 93.75 217 THR A C 1
ATOM 1674 O O . THR A 1 217 ? -13.226 -0.566 -11.073 1.00 93.75 217 THR A O 1
ATOM 1677 N N . GLY A 1 218 ? -14.556 -1.613 -9.604 1.00 93.81 218 GLY A N 1
ATOM 1678 C CA . GLY A 1 218 ? -13.906 -2.921 -9.722 1.00 93.81 218 GLY A CA 1
ATOM 1679 C C . GLY A 1 218 ? -13.993 -3.512 -11.133 1.00 93.81 218 GLY A C 1
ATOM 1680 O O . GLY A 1 218 ? -12.989 -3.989 -11.660 1.00 93.81 218 GLY A O 1
ATOM 1681 N N . LEU A 1 219 ? -15.155 -3.417 -11.784 1.00 95.19 219 LEU A N 1
ATOM 1682 C CA . LEU A 1 219 ? -15.337 -3.844 -13.176 1.00 95.19 219 LEU A CA 1
ATOM 1683 C C . LEU A 1 219 ? -14.474 -3.028 -14.146 1.00 95.19 219 LEU A C 1
ATOM 1685 O O . LEU A 1 219 ? -13.863 -3.601 -15.047 1.00 95.19 219 LEU A O 1
ATOM 1689 N N . CYS A 1 220 ? -14.348 -1.716 -13.934 1.00 95.19 220 CYS A N 1
ATOM 1690 C CA . CYS A 1 220 ? -13.439 -0.872 -14.710 1.00 95.19 220 CYS A CA 1
ATOM 1691 C C . CYS A 1 220 ? -11.974 -1.298 -14.535 1.00 95.19 220 CYS A C 1
ATOM 1693 O O . CYS A 1 220 ? -11.227 -1.335 -15.513 1.00 95.19 220 CYS A O 1
ATOM 1695 N N . VAL A 1 221 ? -11.556 -1.673 -13.320 1.00 93.44 221 VAL A N 1
ATOM 1696 C CA . VAL A 1 221 ? -10.210 -2.222 -13.074 1.00 93.44 221 VAL A CA 1
ATOM 1697 C C . VAL A 1 221 ? -10.017 -3.544 -13.821 1.00 93.44 221 VAL A C 1
ATOM 1699 O O . VAL A 1 221 ? -9.004 -3.714 -14.496 1.00 93.44 221 VAL A O 1
ATOM 1702 N N . VAL A 1 222 ? -10.997 -4.450 -13.779 1.00 93.56 222 VAL A N 1
ATOM 1703 C CA . VAL A 1 222 ? -10.962 -5.711 -14.541 1.00 93.56 222 VAL A CA 1
ATOM 1704 C C . VAL A 1 222 ? -10.846 -5.452 -16.047 1.00 93.56 222 VAL A C 1
ATOM 1706 O O . VAL A 1 222 ? -9.977 -6.028 -16.700 1.00 93.56 222 VAL A O 1
ATOM 1709 N N . ALA A 1 223 ? -11.651 -4.543 -16.603 1.00 93.88 223 ALA A N 1
ATOM 1710 C CA . ALA A 1 223 ? -11.562 -4.162 -18.013 1.00 93.88 223 ALA A CA 1
ATOM 1711 C C . ALA A 1 223 ? -10.191 -3.550 -18.355 1.00 93.88 223 ALA A C 1
ATOM 1713 O O . ALA A 1 223 ? -9.622 -3.838 -19.409 1.00 93.88 223 ALA A O 1
ATOM 1714 N N . THR A 1 224 ? -9.625 -2.762 -17.437 1.00 92.94 224 THR A N 1
ATOM 1715 C CA . THR A 1 224 ? -8.287 -2.178 -17.585 1.00 92.94 224 THR A CA 1
ATOM 1716 C C . THR A 1 224 ? -7.218 -3.265 -17.683 1.00 92.94 224 THR A C 1
ATOM 1718 O O . THR A 1 224 ? -6.388 -3.218 -18.589 1.00 92.94 224 THR A O 1
ATOM 1721 N N . LEU A 1 225 ? -7.269 -4.275 -16.809 1.00 91.50 225 LEU A N 1
ATOM 1722 C CA . LEU A 1 225 ? -6.313 -5.386 -16.808 1.00 91.50 225 LEU A CA 1
ATOM 1723 C C . LEU A 1 225 ? -6.374 -6.230 -18.090 1.00 91.50 225 LEU A C 1
ATOM 1725 O O . LEU A 1 225 ? -5.335 -6.694 -18.569 1.00 91.50 225 LEU A O 1
ATOM 1729 N N . LEU A 1 226 ? -7.572 -6.407 -18.654 1.00 91.25 226 LEU A N 1
ATOM 1730 C CA . LEU A 1 226 ? -7.793 -7.213 -19.857 1.00 91.25 226 LEU A CA 1
ATOM 1731 C C . LEU A 1 226 ? -7.390 -6.491 -21.148 1.00 91.25 226 LEU A C 1
ATOM 1733 O O . LEU A 1 226 ? -6.772 -7.107 -22.012 1.00 91.25 226 LEU A O 1
ATOM 1737 N N . TYR A 1 227 ? -7.718 -5.203 -21.281 1.00 90.69 227 TYR A N 1
ATOM 1738 C CA . TYR A 1 227 ? -7.594 -4.489 -22.560 1.00 90.69 227 TYR A CA 1
ATOM 1739 C C . TYR A 1 227 ? -6.592 -3.333 -22.536 1.00 90.69 227 TYR A C 1
ATOM 1741 O O . TYR A 1 227 ? -5.951 -3.056 -23.549 1.00 90.69 227 TYR A O 1
ATOM 1749 N N . PHE A 1 228 ? -6.435 -2.651 -21.398 1.00 90.56 228 PHE A N 1
ATOM 1750 C CA . PHE A 1 228 ? -5.707 -1.380 -21.333 1.00 90.56 228 PHE A CA 1
ATOM 1751 C C . PHE A 1 228 ? -4.280 -1.487 -20.782 1.00 90.56 228 PHE A C 1
ATOM 1753 O O . PHE A 1 228 ? -3.489 -0.561 -20.956 1.00 90.56 228 PHE A O 1
ATOM 1760 N N . THR A 1 229 ? -3.899 -2.623 -20.196 1.00 89.00 229 THR A N 1
ATOM 1761 C CA . THR A 1 229 ? -2.530 -2.901 -19.729 1.00 89.00 229 THR A CA 1
ATOM 1762 C C . THR A 1 229 ? -1.418 -2.568 -20.748 1.00 89.00 229 THR A C 1
ATOM 1764 O O . THR A 1 229 ? -0.420 -1.971 -20.340 1.00 89.00 229 THR A O 1
ATOM 1767 N N . PRO A 1 230 ? -1.548 -2.863 -22.064 1.00 88.19 230 PRO A N 1
ATOM 1768 C CA . PRO A 1 230 ? -0.523 -2.510 -23.056 1.00 88.19 230 PRO A CA 1
ATOM 1769 C C . PRO A 1 230 ? -0.244 -1.006 -23.160 1.00 88.19 230 PRO A C 1
ATOM 1771 O O . PRO A 1 230 ? 0.897 -0.607 -23.392 1.00 88.19 230 PRO A O 1
ATOM 1774 N N . PHE A 1 231 ? -1.258 -0.163 -22.948 1.00 89.62 231 PHE A N 1
ATOM 1775 C CA . PHE A 1 231 ? -1.109 1.293 -23.025 1.00 89.62 231 PHE A CA 1
ATOM 1776 C C . PHE A 1 231 ? -0.254 1.852 -21.882 1.00 89.62 231 PHE A C 1
ATOM 1778 O O . PHE A 1 231 ? 0.316 2.933 -22.007 1.00 89.62 231 PHE A O 1
ATOM 1785 N N . LEU A 1 232 ? -0.109 1.103 -20.786 1.00 89.31 232 LEU A N 1
ATOM 1786 C CA . LEU A 1 232 ? 0.703 1.496 -19.635 1.00 89.31 232 LEU A CA 1
ATOM 1787 C C . LEU A 1 232 ? 2.202 1.211 -19.825 1.00 89.31 232 LEU A C 1
ATOM 1789 O O . LEU A 1 232 ? 3.005 1.639 -18.998 1.00 89.31 232 LEU A O 1
ATOM 1793 N N . TYR A 1 233 ? 2.607 0.532 -20.907 1.00 88.00 233 TYR A N 1
ATOM 1794 C CA . TYR A 1 233 ? 4.002 0.129 -21.128 1.00 88.00 233 TYR A CA 1
ATOM 1795 C C . TYR A 1 233 ? 4.974 1.317 -21.125 1.00 88.00 233 TYR A C 1
ATOM 1797 O O . TYR A 1 233 ? 6.007 1.285 -20.452 1.00 88.00 233 TYR A O 1
ATOM 1805 N N . TYR A 1 234 ? 4.624 2.382 -21.854 1.00 87.94 234 TYR A N 1
ATOM 1806 C CA . TYR A 1 234 ? 5.456 3.578 -22.013 1.00 87.94 234 TYR A CA 1
ATOM 1807 C C . TYR A 1 234 ? 5.302 4.587 -20.870 1.00 87.94 234 TYR A C 1
ATOM 1809 O O . TYR A 1 234 ? 5.878 5.672 -20.940 1.00 87.94 234 TYR A O 1
ATOM 1817 N N . LEU A 1 235 ? 4.544 4.258 -19.818 1.00 89.94 235 LEU A N 1
ATOM 1818 C CA . LEU A 1 235 ? 4.319 5.175 -18.709 1.00 89.94 235 LEU A CA 1
ATOM 1819 C C . LEU A 1 235 ? 5.643 5.435 -17.963 1.00 89.94 235 LEU A C 1
ATOM 1821 O O . LEU A 1 235 ? 6.242 4.486 -17.440 1.00 89.94 235 LEU A O 1
ATOM 1825 N N . PRO A 1 236 ? 6.113 6.694 -17.871 1.00 90.56 236 PRO A N 1
ATOM 1826 C CA . PRO A 1 236 ? 7.328 7.010 -17.132 1.00 90.56 236 PRO A CA 1
ATOM 1827 C C . PRO A 1 236 ? 7.116 6.806 -15.631 1.00 90.56 236 PRO A C 1
ATOM 1829 O O . PRO A 1 236 ? 6.160 7.323 -15.049 1.00 90.56 236 PRO A O 1
ATOM 1832 N N . GLN A 1 237 ? 8.055 6.134 -14.966 1.00 88.44 237 GLN A N 1
ATOM 1833 C CA . GLN A 1 237 ? 8.007 5.936 -13.513 1.00 88.44 237 GLN A CA 1
ATOM 1834 C C . GLN A 1 237 ? 8.038 7.262 -12.742 1.00 88.44 237 GLN A C 1
ATOM 1836 O O . GLN A 1 237 ? 7.488 7.352 -11.648 1.00 88.44 237 GLN A O 1
ATOM 1841 N N . ALA A 1 238 ? 8.626 8.311 -13.326 1.00 90.75 238 ALA A N 1
ATOM 1842 C CA . ALA A 1 238 ? 8.625 9.656 -12.755 1.00 90.75 238 ALA A CA 1
ATOM 1843 C C . ALA A 1 238 ? 7.204 10.219 -12.572 1.00 90.75 238 ALA A C 1
ATOM 1845 O O . ALA A 1 238 ? 6.933 10.864 -11.562 1.00 90.75 238 ALA A O 1
ATOM 1846 N N . VAL A 1 239 ? 6.285 9.935 -13.505 1.00 92.38 239 VAL A N 1
ATOM 1847 C CA . VAL A 1 239 ? 4.879 10.360 -13.397 1.00 92.38 239 VAL A CA 1
ATOM 1848 C C . VAL A 1 239 ? 4.200 9.617 -12.250 1.00 92.38 239 VAL A C 1
ATOM 1850 O O . VAL A 1 239 ? 3.531 10.236 -11.428 1.00 92.38 239 VAL A O 1
ATOM 1853 N N . LEU A 1 240 ? 4.435 8.306 -12.134 1.00 90.69 240 LEU A N 1
ATOM 1854 C CA . LEU A 1 240 ? 3.896 7.506 -11.034 1.00 90.69 240 LEU A CA 1
ATOM 1855 C C . LEU A 1 240 ? 4.412 8.001 -9.673 1.00 90.69 240 LEU A C 1
ATOM 1857 O O . LEU A 1 240 ? 3.630 8.174 -8.741 1.00 90.69 240 LEU A O 1
ATOM 1861 N N . ALA A 1 241 ? 5.710 8.301 -9.575 1.00 90.44 241 ALA A N 1
ATOM 1862 C CA . ALA A 1 241 ? 6.311 8.874 -8.375 1.00 90.44 241 ALA A CA 1
ATOM 1863 C C . ALA A 1 241 ? 5.708 10.245 -8.027 1.00 90.44 241 ALA A C 1
ATOM 1865 O O . ALA A 1 241 ? 5.405 10.493 -6.862 1.00 90.44 241 ALA A O 1
ATOM 1866 N N . ALA A 1 242 ? 5.480 11.113 -9.018 1.00 92.69 242 ALA A N 1
ATOM 1867 C CA . ALA A 1 242 ? 4.841 12.411 -8.811 1.00 92.69 242 ALA A CA 1
ATOM 1868 C C . ALA A 1 242 ? 3.400 12.271 -8.292 1.00 92.69 242 ALA A C 1
ATOM 1870 O O . ALA A 1 242 ? 3.018 12.973 -7.357 1.00 92.69 242 ALA A O 1
ATOM 1871 N N . VAL A 1 243 ? 2.621 11.328 -8.835 1.00 89.56 243 VAL A N 1
ATOM 1872 C CA . VAL A 1 243 ? 1.257 11.032 -8.366 1.00 89.56 243 VAL A CA 1
ATOM 1873 C C . VAL A 1 243 ? 1.265 10.538 -6.917 1.00 89.56 243 VAL A C 1
ATOM 1875 O O . VAL A 1 243 ? 0.475 11.019 -6.104 1.00 89.56 243 VAL A O 1
ATOM 1878 N N . VAL A 1 244 ? 2.182 9.630 -6.563 1.00 87.44 244 VAL A N 1
ATOM 1879 C CA . VAL A 1 244 ? 2.331 9.144 -5.181 1.00 87.44 244 VAL A CA 1
ATOM 1880 C C . VAL A 1 244 ? 2.739 10.280 -4.241 1.00 87.44 244 VAL A C 1
ATOM 1882 O O . VAL A 1 244 ? 2.128 10.437 -3.187 1.00 87.44 244 VAL A O 1
ATOM 1885 N N . MET A 1 245 ? 3.711 11.115 -4.621 1.00 90.81 245 MET A N 1
ATOM 1886 C CA . MET A 1 245 ? 4.130 12.265 -3.810 1.00 90.81 245 MET A CA 1
ATOM 1887 C C . MET A 1 245 ? 2.987 13.259 -3.598 1.00 90.81 245 MET A C 1
ATOM 1889 O O . MET A 1 245 ? 2.768 13.701 -2.472 1.00 90.81 245 MET A O 1
ATOM 1893 N N . ASN A 1 246 ? 2.209 13.556 -4.641 1.00 87.62 246 ASN A N 1
ATOM 1894 C CA . ASN A 1 246 ? 1.035 14.420 -4.529 1.00 87.62 246 ASN A CA 1
ATOM 1895 C C . ASN A 1 246 ? -0.010 13.851 -3.552 1.00 87.62 246 ASN A C 1
ATOM 1897 O O . ASN A 1 246 ? -0.569 14.591 -2.746 1.00 87.62 246 ASN A O 1
ATOM 1901 N N . ALA A 1 247 ? -0.236 12.534 -3.571 1.00 81.19 247 ALA A N 1
ATOM 1902 C CA . ALA A 1 247 ? -1.133 11.878 -2.622 1.00 81.19 247 ALA A CA 1
ATOM 1903 C C . ALA A 1 247 ? -0.605 11.941 -1.176 1.00 81.19 247 ALA A C 1
ATOM 1905 O O . ALA A 1 247 ? -1.366 12.245 -0.259 1.00 81.19 247 ALA A O 1
ATOM 1906 N N . VAL A 1 248 ? 0.694 11.698 -0.965 1.00 85.06 248 VAL A N 1
ATOM 1907 C CA . VAL A 1 248 ? 1.322 11.712 0.369 1.00 85.06 248 VAL A CA 1
ATOM 1908 C C . VAL A 1 248 ? 1.294 13.106 0.994 1.00 85.06 248 VAL A C 1
ATOM 1910 O O . VAL A 1 248 ? 1.014 13.229 2.184 1.00 85.06 248 VAL A O 1
ATOM 1913 N N . LEU A 1 249 ? 1.522 14.162 0.209 1.00 85.31 249 LEU A N 1
ATOM 1914 C CA . LEU A 1 249 ? 1.468 15.540 0.708 1.00 85.31 249 LEU A CA 1
ATOM 1915 C C . LEU A 1 249 ? 0.092 15.890 1.296 1.00 85.31 249 LEU A C 1
ATOM 1917 O O . LEU A 1 249 ? 0.026 16.575 2.314 1.00 85.31 249 LEU A O 1
ATOM 1921 N N . GLY A 1 250 ? -0.991 15.365 0.716 1.00 76.88 250 GLY A N 1
ATOM 1922 C CA . GLY A 1 250 ? -2.351 15.544 1.235 1.00 76.88 250 GLY A CA 1
ATOM 1923 C C . GLY A 1 250 ? -2.637 14.814 2.554 1.00 76.88 250 GLY A C 1
ATOM 1924 O O . GLY A 1 250 ? -3.606 15.143 3.233 1.00 76.88 250 GLY A O 1
ATOM 1925 N N . LEU A 1 251 ? -1.806 13.843 2.946 1.00 78.62 251 LEU A N 1
ATOM 1926 C CA . LEU A 1 251 ? -1.952 13.114 4.212 1.00 78.62 251 LEU A CA 1
ATOM 1927 C C . LEU A 1 251 ? -1.256 13.825 5.388 1.00 78.62 251 LEU A C 1
ATOM 1929 O O . LEU A 1 251 ? -1.568 13.545 6.548 1.00 78.62 251 LEU A O 1
ATOM 1933 N N . LEU A 1 252 ? -0.344 14.768 5.123 1.00 83.38 252 LEU A N 1
ATOM 1934 C CA . LEU A 1 252 ? 0.444 15.454 6.150 1.00 83.38 252 LEU A CA 1
ATOM 1935 C C . LEU A 1 252 ? -0.312 16.642 6.769 1.00 83.38 252 LEU A C 1
ATOM 1937 O O . LEU A 1 252 ? -0.357 17.739 6.218 1.00 83.38 252 LEU A O 1
ATOM 1941 N N . HIS A 1 253 ? -0.831 16.455 7.983 1.00 85.12 253 HIS A N 1
ATOM 1942 C CA . HIS A 1 253 ? -1.565 17.482 8.732 1.00 85.12 253 HIS A CA 1
ATOM 1943 C C . HIS A 1 253 ? -0.703 18.132 9.831 1.00 85.12 253 HIS A C 1
ATOM 1945 O O . HIS A 1 253 ? -1.007 18.052 11.019 1.00 85.12 253 HIS A O 1
ATOM 1951 N N . VAL A 1 254 ? 0.381 18.816 9.444 1.00 88.75 254 VAL A N 1
ATOM 1952 C CA . VAL A 1 254 ? 1.361 19.406 10.391 1.00 88.75 254 VAL A CA 1
ATOM 1953 C C . VAL A 1 254 ? 0.715 20.397 11.372 1.00 88.75 254 VAL A C 1
ATOM 1955 O O . VAL A 1 254 ? 1.074 20.448 12.548 1.00 88.75 254 VAL A O 1
ATOM 1958 N N . LYS A 1 255 ? -0.285 21.159 10.910 1.00 90.50 255 LYS A N 1
ATOM 1959 C CA . LYS A 1 255 ? -1.030 22.109 11.753 1.00 90.50 255 LYS A CA 1
ATOM 1960 C C . LYS A 1 255 ? -1.811 21.414 12.870 1.00 90.50 255 LYS A C 1
ATOM 1962 O O . LYS A 1 255 ? -1.897 21.961 13.965 1.00 90.50 255 LYS A O 1
ATOM 1967 N N . GLU A 1 256 ? -2.348 20.224 12.607 1.00 86.81 256 GLU A N 1
ATOM 1968 C CA . GLU A 1 256 ? -3.087 19.450 13.608 1.00 86.81 256 GLU A CA 1
ATOM 1969 C C . GLU A 1 256 ? -2.142 18.900 14.677 1.00 86.81 256 GLU A C 1
ATOM 1971 O O . GLU A 1 256 ? -2.421 19.039 15.863 1.00 86.81 256 GLU A O 1
ATOM 1976 N N . VAL A 1 257 ? -0.961 18.410 14.288 1.00 89.12 257 VAL A N 1
ATOM 1977 C CA . VAL A 1 257 ? 0.075 17.989 15.251 1.00 89.12 257 VAL A CA 1
ATOM 1978 C C . VAL A 1 257 ? 0.500 19.159 16.148 1.00 89.12 257 VAL A C 1
ATOM 1980 O O . VAL A 1 257 ? 0.556 19.025 17.370 1.00 89.12 257 VAL A O 1
ATOM 1983 N N . ALA A 1 258 ? 0.723 20.341 15.562 1.00 91.88 258 ALA A N 1
ATOM 1984 C CA . ALA A 1 258 ? 1.048 21.549 16.321 1.00 91.88 258 ALA A CA 1
ATOM 1985 C C . ALA A 1 258 ? -0.086 21.987 17.265 1.00 91.88 258 ALA A C 1
ATOM 1987 O O . ALA A 1 258 ? 0.181 22.505 18.350 1.00 91.88 258 ALA A O 1
ATOM 1988 N N . ARG A 1 259 ? -1.351 21.783 16.876 1.00 92.06 259 ARG A N 1
ATOM 1989 C CA . ARG A 1 259 ? -2.515 22.041 17.735 1.00 92.06 259 ARG A CA 1
ATOM 1990 C C . ARG A 1 259 ? -2.556 21.064 18.909 1.00 92.06 259 ARG A C 1
ATOM 1992 O O . ARG A 1 259 ? -2.722 21.513 20.038 1.00 92.06 259 ARG A O 1
ATOM 1999 N N . ILE A 1 260 ? -2.356 19.768 18.665 1.00 91.75 260 ILE A N 1
ATOM 2000 C CA . ILE A 1 260 ? -2.362 18.732 19.710 1.00 91.75 260 ILE A CA 1
ATOM 2001 C C . ILE A 1 260 ? -1.288 19.028 20.761 1.00 91.75 260 ILE A C 1
ATOM 2003 O O . ILE A 1 260 ? -1.592 19.012 21.946 1.00 91.75 260 ILE A O 1
ATOM 2007 N N . LEU A 1 261 ? -0.078 19.419 20.349 1.00 92.75 261 LEU A N 1
ATOM 2008 C CA . LEU A 1 261 ? 0.997 19.803 21.277 1.00 92.75 261 LEU A CA 1
ATOM 2009 C C . LEU A 1 261 ? 0.635 20.974 22.199 1.00 92.75 261 LEU A C 1
ATOM 2011 O O . LEU A 1 261 ? 1.131 21.036 23.321 1.00 92.75 261 LEU A O 1
ATOM 2015 N N . LYS A 1 262 ? -0.209 21.903 21.733 1.00 91.88 262 LYS A N 1
ATOM 2016 C CA . LYS A 1 262 ? -0.675 23.047 22.531 1.00 91.88 262 LYS A CA 1
ATOM 2017 C C . LYS A 1 262 ? -1.832 22.689 23.460 1.00 91.88 262 LYS A C 1
ATOM 2019 O O . LYS A 1 262 ? -1.933 23.274 24.530 1.00 91.88 262 LYS A O 1
ATOM 2024 N N . VAL A 1 263 ? -2.714 21.783 23.037 1.00 91.69 263 VAL A N 1
ATOM 2025 C CA . VAL A 1 263 ? -3.914 21.400 23.799 1.00 91.69 263 VAL A CA 1
ATOM 2026 C C . VAL A 1 263 ? -3.587 20.328 24.835 1.00 91.69 263 VAL A C 1
ATOM 2028 O O . VAL A 1 263 ? -3.937 20.473 26.000 1.00 91.69 263 VAL A O 1
ATOM 2031 N N . PHE A 1 264 ? -2.898 19.264 24.423 1.00 87.81 264 PHE A N 1
ATOM 2032 C CA . PHE A 1 264 ? -2.530 18.149 25.284 1.00 87.81 264 PHE A CA 1
ATOM 2033 C C . PHE A 1 264 ? -1.108 17.682 24.957 1.00 87.81 264 PHE A C 1
ATOM 2035 O O . PHE A 1 264 ? -0.866 16.842 24.087 1.00 87.81 264 PHE A O 1
ATOM 2042 N N . PHE A 1 265 ? -0.145 18.270 25.672 1.00 89.31 265 PHE A N 1
ATOM 2043 C CA . PHE A 1 265 ? 1.284 18.062 25.441 1.00 89.31 265 PHE A CA 1
ATOM 2044 C C . PHE A 1 265 ? 1.711 16.580 25.428 1.00 89.31 265 PHE A C 1
ATOM 2046 O O . PHE A 1 265 ? 2.442 16.211 24.506 1.00 89.31 265 PHE A O 1
ATOM 2053 N N . PRO A 1 266 ? 1.247 15.703 26.351 1.00 89.44 266 PRO A N 1
ATOM 2054 C CA . PRO A 1 266 ? 1.640 14.292 26.343 1.00 89.44 266 PRO A CA 1
ATOM 2055 C C . PRO A 1 266 ? 1.298 13.570 25.032 1.00 89.44 266 PRO A C 1
ATOM 2057 O O . PRO A 1 266 ? 2.157 12.891 24.473 1.00 89.44 266 PRO A O 1
ATOM 2060 N N . ASP A 1 267 ? 0.096 13.773 24.488 1.00 90.06 267 ASP A N 1
ATOM 2061 C CA . ASP A 1 267 ? -0.329 13.124 23.237 1.00 90.06 267 ASP A CA 1
ATOM 2062 C C . ASP A 1 267 ? 0.441 13.666 22.030 1.00 90.06 267 ASP A C 1
ATOM 2064 O O . ASP A 1 267 ? 0.815 12.916 21.123 1.00 90.06 267 ASP A O 1
ATOM 2068 N N . GLY A 1 268 ? 0.744 14.968 22.030 1.00 91.62 268 GLY A N 1
ATOM 2069 C CA . GLY A 1 268 ? 1.574 15.576 20.995 1.00 91.62 268 GLY A CA 1
ATOM 2070 C C . GLY A 1 268 ? 3.005 15.025 20.996 1.00 91.62 268 GLY A C 1
ATOM 2071 O O . GLY A 1 268 ? 3.562 14.751 19.931 1.00 91.62 268 GLY A O 1
ATOM 2072 N N . VAL A 1 269 ? 3.588 14.801 22.179 1.00 93.00 269 VAL A N 1
ATOM 2073 C CA . VAL A 1 269 ? 4.913 14.178 22.324 1.00 93.00 269 VAL A CA 1
ATOM 2074 C C . VAL A 1 269 ? 4.893 12.728 21.845 1.00 93.00 269 VAL A C 1
ATOM 2076 O O . VAL A 1 269 ? 5.782 12.339 21.086 1.00 93.00 269 VAL A O 1
ATOM 2079 N N . ILE A 1 270 ? 3.869 11.943 22.203 1.00 93.38 270 ILE A N 1
ATOM 2080 C CA . ILE A 1 270 ? 3.713 10.566 21.705 1.00 93.38 270 ILE A CA 1
ATOM 2081 C C . ILE A 1 270 ? 3.657 10.550 20.174 1.00 93.38 270 ILE A C 1
ATOM 2083 O O . ILE A 1 270 ? 4.317 9.717 19.549 1.00 93.38 270 ILE A O 1
ATOM 2087 N N . CYS A 1 271 ? 2.931 11.486 19.556 1.00 91.81 271 CYS A N 1
ATOM 2088 C CA . CYS A 1 271 ? 2.853 11.611 18.101 1.00 91.81 271 CYS A CA 1
ATOM 2089 C C . CYS A 1 271 ? 4.236 11.846 17.464 1.00 91.81 271 CYS A C 1
ATOM 2091 O O . CYS A 1 271 ? 4.615 11.119 16.542 1.00 91.81 271 CYS A O 1
ATOM 2093 N N . ILE A 1 272 ? 5.024 12.795 17.989 1.00 93.38 272 ILE A N 1
ATOM 2094 C CA . ILE A 1 272 ? 6.383 13.078 17.493 1.00 93.38 272 ILE A CA 1
ATOM 2095 C C . ILE A 1 272 ? 7.305 11.871 17.689 1.00 93.38 272 ILE A C 1
ATOM 2097 O O . ILE A 1 272 ? 8.011 11.488 16.756 1.00 93.38 272 ILE A O 1
ATOM 2101 N N . ILE A 1 273 ? 7.302 11.257 18.876 1.00 94.19 273 ILE A N 1
ATOM 2102 C CA . ILE A 1 273 ? 8.151 10.094 19.173 1.00 94.19 273 ILE A CA 1
ATOM 2103 C C . ILE A 1 273 ? 7.811 8.944 18.226 1.00 94.19 273 ILE A C 1
ATOM 2105 O O . ILE A 1 273 ? 8.705 8.384 17.595 1.00 94.19 273 ILE A O 1
ATOM 2109 N N . THR A 1 274 ? 6.525 8.630 18.073 1.00 93.19 274 THR A N 1
ATOM 2110 C CA . THR A 1 274 ? 6.060 7.557 17.183 1.00 93.19 274 THR A CA 1
ATOM 2111 C C . THR A 1 274 ? 6.478 7.828 15.739 1.00 93.19 274 THR A C 1
ATOM 2113 O O . THR A 1 274 ? 6.979 6.925 15.067 1.00 93.19 274 THR A O 1
ATOM 2116 N N . PHE A 1 275 ? 6.351 9.072 15.266 1.00 92.25 275 PHE A N 1
ATOM 2117 C CA . PHE A 1 275 ? 6.794 9.480 13.932 1.00 92.25 275 PHE A CA 1
ATOM 2118 C C . PHE A 1 275 ? 8.306 9.290 13.737 1.00 92.25 275 PHE A C 1
ATOM 2120 O O . PHE A 1 275 ? 8.729 8.632 12.783 1.00 92.25 275 PHE A O 1
ATOM 2127 N N . LEU A 1 276 ? 9.125 9.810 14.657 1.00 94.50 276 LEU A N 1
ATOM 2128 C CA . LEU A 1 276 ? 10.586 9.722 14.573 1.00 94.50 276 LEU A CA 1
ATOM 2129 C C . LEU A 1 276 ? 11.081 8.278 14.661 1.00 94.50 276 LEU A C 1
ATOM 2131 O O . LEU A 1 276 ? 11.949 7.882 13.885 1.00 94.50 276 LEU A O 1
ATOM 2135 N N . VAL A 1 277 ? 10.511 7.473 15.558 1.00 94.25 277 VAL A N 1
ATOM 2136 C CA . VAL A 1 277 ? 10.882 6.061 15.703 1.00 94.25 277 VAL A CA 1
ATOM 2137 C C . VAL A 1 277 ? 10.486 5.266 14.466 1.00 94.25 277 VAL A C 1
ATOM 2139 O O . VAL A 1 277 ? 11.282 4.457 13.992 1.00 94.25 277 VAL A O 1
ATOM 2142 N N . THR A 1 278 ? 9.305 5.512 13.898 1.00 92.62 278 THR A N 1
ATOM 2143 C CA . THR A 1 278 ? 8.872 4.854 12.655 1.00 92.62 278 THR A CA 1
ATOM 2144 C C . THR A 1 278 ? 9.821 5.175 11.499 1.00 92.62 278 THR A C 1
ATOM 2146 O O . THR A 1 278 ? 10.192 4.279 10.742 1.00 92.62 278 THR A O 1
ATOM 2149 N N . LEU A 1 279 ? 10.276 6.428 11.395 1.00 92.50 279 LEU A N 1
ATOM 2150 C CA . LEU A 1 279 ? 11.227 6.855 10.368 1.00 92.50 279 LEU A CA 1
ATOM 2151 C C . LEU A 1 279 ? 12.629 6.270 10.592 1.00 92.50 279 LEU A C 1
ATOM 2153 O O . LEU A 1 279 ? 13.251 5.797 9.644 1.00 92.50 279 LEU A O 1
ATOM 2157 N N . TYR A 1 280 ? 13.106 6.247 11.838 1.00 93.56 280 TYR A N 1
ATOM 2158 C CA . TYR A 1 280 ? 14.402 5.665 12.200 1.00 93.56 280 TYR A CA 1
ATOM 2159 C C . TYR A 1 280 ? 14.443 4.146 11.992 1.00 93.56 280 TYR A C 1
ATOM 2161 O O . TYR A 1 280 ? 15.462 3.591 11.589 1.00 93.56 280 TYR A O 1
ATOM 2169 N N . THR A 1 281 ? 13.321 3.471 12.241 1.00 89.06 281 THR A N 1
ATOM 2170 C CA . THR A 1 281 ? 13.232 2.005 12.215 1.00 89.06 281 THR A CA 1
ATOM 2171 C C . THR A 1 281 ? 12.833 1.456 10.839 1.00 89.06 281 THR A C 1
ATOM 2173 O O . THR A 1 281 ? 12.713 0.242 10.666 1.00 89.06 281 THR A O 1
ATOM 2176 N N . ALA A 1 282 ? 12.660 2.319 9.832 1.00 84.88 282 ALA A N 1
ATOM 2177 C CA . ALA A 1 282 ? 12.385 1.908 8.459 1.00 84.88 282 ALA A CA 1
ATOM 2178 C C . ALA A 1 282 ? 13.474 0.933 7.952 1.00 84.88 282 ALA A C 1
ATOM 2180 O O . ALA A 1 282 ? 14.664 1.234 8.076 1.00 84.88 282 ALA A O 1
ATOM 2181 N N . PRO A 1 283 ? 13.113 -0.237 7.378 1.00 77.81 283 PRO A N 1
ATOM 2182 C CA . PRO A 1 283 ? 11.797 -0.635 6.849 1.00 77.81 283 PRO A CA 1
ATOM 2183 C C . PRO A 1 283 ? 10.852 -1.373 7.827 1.00 77.81 283 PRO A C 1
ATOM 2185 O O . PRO A 1 283 ? 9.750 -1.748 7.431 1.00 77.81 283 PRO A O 1
ATOM 2188 N N . HIS A 1 284 ? 11.243 -1.590 9.085 1.00 83.38 284 HIS A N 1
ATOM 2189 C CA . HIS A 1 284 ? 10.452 -2.306 10.099 1.00 83.38 284 HIS A CA 1
ATOM 2190 C C . HIS A 1 284 ? 9.446 -1.377 10.800 1.00 83.38 284 HIS A C 1
ATOM 2192 O O . HIS A 1 284 ? 9.609 -0.994 11.961 1.00 83.38 284 HIS A O 1
ATOM 2198 N N . LEU A 1 285 ? 8.409 -0.978 10.058 1.00 85.25 285 LEU A N 1
ATOM 2199 C CA . LEU A 1 285 ? 7.365 -0.043 10.506 1.00 85.25 285 LEU A CA 1
ATOM 2200 C C . LEU A 1 285 ? 6.555 -0.569 11.707 1.00 85.25 285 LEU A C 1
ATOM 2202 O O . LEU A 1 285 ? 6.042 0.217 12.503 1.00 85.25 285 LEU A O 1
ATOM 2206 N N . ASP A 1 286 ? 6.475 -1.890 11.864 1.00 84.31 286 ASP A N 1
ATOM 2207 C CA . ASP A 1 286 ? 5.796 -2.584 12.959 1.00 84.31 286 ASP A CA 1
ATOM 2208 C C . ASP A 1 286 ? 6.305 -2.142 14.338 1.00 84.31 286 ASP A C 1
ATOM 2210 O O . ASP A 1 286 ? 5.508 -1.883 15.240 1.00 84.31 286 ASP A O 1
ATOM 2214 N N . LYS A 1 287 ? 7.620 -1.954 14.489 1.00 86.81 287 LYS A N 1
ATOM 2215 C CA . LYS A 1 287 ? 8.236 -1.525 15.755 1.00 86.81 287 LYS A CA 1
ATOM 2216 C C . LYS A 1 287 ? 7.803 -0.121 16.177 1.00 86.81 287 LYS A C 1
ATOM 2218 O O . LYS A 1 287 ? 7.542 0.110 17.357 1.00 86.81 287 LYS A O 1
ATOM 2223 N N . GLY A 1 288 ? 7.709 0.802 15.219 1.00 88.75 288 GLY A N 1
ATOM 2224 C CA . GLY A 1 288 ? 7.256 2.171 15.474 1.00 88.75 288 GLY A CA 1
ATOM 2225 C C . GLY A 1 288 ? 5.800 2.211 15.932 1.00 88.75 288 GLY A C 1
ATOM 2226 O O . GLY A 1 288 ? 5.481 2.882 16.912 1.00 88.75 288 GLY A O 1
ATOM 2227 N N . ILE A 1 289 ? 4.939 1.417 15.286 1.00 89.06 289 ILE A N 1
ATOM 2228 C CA . ILE A 1 289 ? 3.518 1.312 15.638 1.00 89.06 289 ILE A CA 1
ATOM 2229 C C . ILE A 1 289 ? 3.340 0.710 17.038 1.00 89.06 289 ILE A C 1
ATOM 2231 O O . ILE A 1 289 ? 2.613 1.280 17.850 1.00 89.06 289 ILE A O 1
ATOM 2235 N N . ILE A 1 290 ? 4.026 -0.400 17.349 1.00 90.00 290 ILE A N 1
ATOM 2236 C CA . ILE A 1 290 ? 3.957 -1.037 18.677 1.00 90.00 290 ILE A CA 1
ATOM 2237 C C . ILE A 1 290 ? 4.359 -0.043 19.769 1.00 90.00 290 ILE A C 1
ATOM 2239 O O . ILE A 1 290 ? 3.655 0.084 20.771 1.00 90.00 290 ILE A O 1
ATOM 2243 N N . LEU A 1 291 ? 5.465 0.682 19.574 1.00 92.44 291 LEU A N 1
ATOM 2244 C CA . LEU A 1 291 ? 5.922 1.667 20.549 1.00 92.44 291 LEU A CA 1
ATOM 2245 C C . LEU A 1 291 ? 4.881 2.771 20.762 1.00 92.44 291 LEU A C 1
ATOM 2247 O O . LEU A 1 291 ? 4.585 3.104 21.907 1.00 92.44 291 LEU A O 1
ATOM 2251 N N . GLY A 1 292 ? 4.307 3.308 19.682 1.00 91.81 292 GLY A N 1
ATOM 2252 C CA . GLY A 1 292 ? 3.273 4.338 19.770 1.00 91.81 292 GLY A CA 1
ATOM 2253 C C . GLY A 1 292 ? 2.057 3.872 20.569 1.00 91.81 292 GLY A C 1
ATOM 2254 O O . GLY A 1 292 ? 1.627 4.563 21.489 1.00 91.81 292 GLY A O 1
ATOM 2255 N N . VAL A 1 293 ? 1.560 2.662 20.292 1.00 90.50 293 VAL A N 1
ATOM 2256 C CA . VAL A 1 293 ? 0.430 2.066 21.023 1.00 90.50 293 VAL A CA 1
ATOM 2257 C C . VAL A 1 293 ? 0.756 1.885 22.507 1.00 90.50 293 VAL A C 1
ATOM 2259 O O . VAL A 1 293 ? -0.045 2.266 23.360 1.00 90.50 293 VAL A O 1
ATOM 2262 N N . LEU A 1 294 ? 1.934 1.346 22.833 1.00 93.31 294 LEU A N 1
ATOM 2263 C CA . LEU A 1 294 ? 2.356 1.151 24.222 1.00 93.31 294 LEU A CA 1
ATOM 2264 C C . LEU A 1 294 ? 2.472 2.478 24.977 1.00 93.31 294 LEU A C 1
ATOM 2266 O O . LEU A 1 294 ? 2.004 2.575 26.110 1.00 93.31 294 LEU A O 1
ATOM 2270 N N . LEU A 1 295 ? 3.049 3.506 24.348 1.00 93.69 295 LEU A N 1
ATOM 2271 C CA . LEU A 1 295 ? 3.156 4.840 24.937 1.00 93.69 295 LEU A CA 1
ATOM 2272 C C . LEU A 1 295 ? 1.778 5.466 25.174 1.00 93.69 295 LEU A C 1
ATOM 2274 O O . LEU A 1 295 ? 1.532 5.985 26.262 1.00 93.69 295 LEU A O 1
ATOM 2278 N N . SER A 1 296 ? 0.862 5.373 24.206 1.00 91.81 296 SER A N 1
ATOM 2279 C CA . SER A 1 296 ? -0.514 5.858 24.365 1.00 91.81 296 SER A CA 1
ATOM 2280 C C . SER A 1 296 ? -1.238 5.167 25.520 1.00 91.81 296 SER A C 1
ATOM 2282 O O . SER A 1 296 ? -1.873 5.836 26.333 1.00 91.81 296 SER A O 1
ATOM 2284 N N . ILE A 1 297 ? -1.111 3.842 25.642 1.00 92.44 297 ILE A N 1
ATOM 2285 C CA . ILE A 1 297 ? -1.715 3.078 26.743 1.00 92.44 297 ILE A CA 1
ATOM 2286 C C . ILE A 1 297 ? -1.094 3.473 28.090 1.00 92.44 297 ILE A C 1
ATOM 2288 O O . ILE A 1 297 ? -1.818 3.685 29.063 1.00 92.44 297 ILE A O 1
ATOM 2292 N N . ALA A 1 298 ? 0.232 3.611 28.158 1.00 92.44 298 ALA A N 1
ATOM 2293 C CA . ALA A 1 298 ? 0.929 3.997 29.382 1.00 92.44 298 ALA A CA 1
ATOM 2294 C C . ALA A 1 298 ? 0.499 5.387 29.875 1.00 92.44 298 ALA A C 1
ATOM 2296 O O . ALA A 1 298 ? 0.198 5.556 31.058 1.00 92.44 298 ALA A O 1
ATOM 2297 N N . VAL A 1 299 ? 0.411 6.370 28.972 1.00 90.62 299 VAL A N 1
ATOM 2298 C CA . VAL A 1 299 ? -0.052 7.725 29.309 1.00 90.62 299 VAL A CA 1
ATOM 2299 C C . VAL A 1 299 ? -1.524 7.724 29.712 1.00 90.62 299 VAL A C 1
ATOM 2301 O O . VAL A 1 299 ? -1.878 8.382 30.692 1.00 90.62 299 VAL A O 1
ATOM 2304 N N . PHE A 1 300 ? -2.368 6.949 29.025 1.00 89.81 300 PHE A N 1
ATOM 2305 C CA . PHE A 1 300 ? -3.774 6.788 29.393 1.00 89.81 300 PHE A CA 1
ATOM 2306 C C . PHE A 1 300 ? -3.934 6.250 30.822 1.00 89.81 300 PHE A C 1
ATOM 2308 O O . PHE A 1 300 ? -4.673 6.831 31.619 1.00 89.81 300 PHE A O 1
ATOM 2315 N N . PHE A 1 301 ? -3.209 5.183 31.178 1.00 91.19 301 PHE A N 1
ATOM 2316 C CA . PHE A 1 301 ? -3.234 4.643 32.538 1.00 91.19 301 PHE A CA 1
ATOM 2317 C C . PHE A 1 301 ? -2.692 5.633 33.562 1.00 91.19 301 PHE A C 1
ATOM 2319 O O . PHE A 1 301 ? -3.319 5.829 34.599 1.00 91.19 301 PHE A O 1
ATOM 2326 N N . TYR A 1 302 ? -1.577 6.298 33.262 1.00 89.62 302 TYR A N 1
ATOM 2327 C CA . TYR A 1 302 ? -0.996 7.299 34.151 1.00 89.62 302 TYR A CA 1
ATOM 2328 C C . TYR A 1 302 ? -1.987 8.427 34.476 1.00 89.62 302 TYR A C 1
ATOM 2330 O O . TYR A 1 302 ? -2.130 8.800 35.639 1.00 89.62 302 TYR A O 1
ATOM 2338 N N . HIS A 1 303 ? -2.719 8.920 33.472 1.00 85.25 303 HIS A N 1
ATOM 2339 C CA . HIS A 1 303 ? -3.751 9.941 33.667 1.00 85.25 303 HIS A CA 1
ATOM 2340 C C . HIS A 1 303 ? -4.967 9.423 34.433 1.00 85.25 303 HIS A C 1
ATOM 2342 O O . HIS A 1 303 ? -5.529 10.149 35.240 1.00 85.25 303 HIS A O 1
ATOM 2348 N N . LYS A 1 304 ? -5.396 8.178 34.197 1.00 87.44 304 LYS A N 1
ATOM 2349 C CA . LYS A 1 304 ? -6.538 7.597 34.918 1.00 87.44 304 LYS A CA 1
ATOM 2350 C C . LYS A 1 304 ? -6.223 7.225 36.367 1.00 87.44 304 LYS A C 1
ATOM 2352 O O . LYS A 1 304 ? -7.148 7.151 37.168 1.00 87.44 304 LYS A O 1
ATOM 2357 N N . MET A 1 305 ? -4.958 6.961 36.687 1.00 87.38 305 MET A N 1
ATOM 2358 C CA . MET A 1 305 ? -4.508 6.558 38.023 1.00 87.38 305 MET A CA 1
ATOM 2359 C C . MET A 1 305 ? -4.083 7.733 38.913 1.00 87.38 305 MET A C 1
ATOM 2361 O O . MET A 1 305 ? -3.982 7.550 40.125 1.00 87.38 305 MET A O 1
ATOM 2365 N N . ARG A 1 306 ? -3.847 8.928 38.356 1.00 73.12 306 ARG A N 1
ATOM 2366 C CA . ARG A 1 306 ? -3.701 10.162 39.141 1.00 73.12 306 ARG A CA 1
ATOM 2367 C C . ARG A 1 306 ? -5.052 10.892 39.196 1.00 73.12 306 ARG A C 1
ATOM 2369 O O . ARG A 1 306 ? -5.483 11.357 38.144 1.00 73.12 306 ARG A O 1
ATOM 2376 N N . PRO A 1 307 ? -5.720 10.943 40.365 1.00 57.34 307 PRO A N 1
ATOM 2377 C CA . PRO A 1 307 ? -6.966 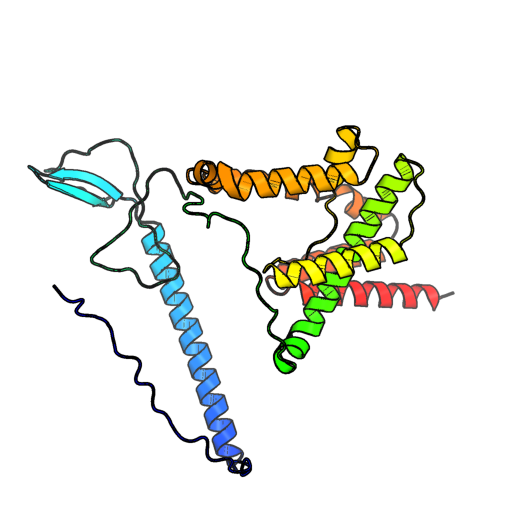11.688 40.537 1.00 57.34 307 PRO A CA 1
ATOM 2378 C C . PRO A 1 307 ? -6.771 13.196 40.354 1.00 57.34 307 PRO A C 1
ATOM 2380 O O . PRO A 1 307 ? -5.652 13.691 40.637 1.00 57.34 307 PRO A O 1
#

Foldseek 3Di:
DDDPPDDDPPPDPDPPPPDDPPPPPDPVVVVVVVVVVVVVVVVVVVVVVVVVVVVLVVLQPFKWFWWDQDPDIDIDGPVDDDPNIHTDDPWIKGWDDDPDDDDPVDTDIDTDADAPAADDAAAQDFDDADPDPVVCVVCVLVCVLLLVVQLVVQVVLVVVVCVVVVDDDDSVVSSVVLVVVQVVVSRRVDDRDHDDNVVSVVCVVVVPDDPVSVVVVVVVVNVCRHPVSVVRRRHHVVVVVVVVVVVVVVVDPPVVLVVCCVPPVQLSVLVVQLVVCCVVVPPPNSVSSVSSVVSVVVVVVVVVVPD